Protein AF-A0A0F8YML9-F1 (afdb_monomer_lite)

InterPro domains:
  IPR040698 Hydrazine synthase alpha subunit, middle domain [PF18582] (238-328)

Foldseek 3Di:
DPDAAADWDADPVRPPTGGQDQFQHHWDQWDAAQQRKIKTWDDWQQVHDPFQQTDIWIDHPSNPDIDDLDRHAAPDSLQAASHWHLWYYAPPDPKIKTAGDGRPGDSAAFIWIAASVFHHPSHDRRIDTQAPVAGRQPSGDPPSLQGRAKHNWAHPHQFKIWIWGDNRSPATAIWIGTSVGDIDGPDGDPPHHDHHDDDDDDDDDHDHDDDPFPQPAQQKEKEKAQAQVQQLPPDDQPQFFKKWKKWFHHDPDDDWPVPPQDPDTRHTRIDTQDIFTQDSRRMAMAMDGASTWIWIFGAGPVRDGPDTQRGTDGDGPHYYHYDHHRPHNPPDDRDPPDDRPNVVDDHDYD

Secondary structure (DSSP, 8-state):
-------EE--TTS-S-EE----SS-EEEEEE-TTS-EEEEEE--TTS-SSS-EEEEEE-TTS-S-B--SSSS-SSTTSS-SEEEEEEEPTTSS-EEEEEE-TTS-S-S-EEEE-TTS---SSSTTEEES-TTSPPBTTTBSSGGGG--EEEEEESSSSEEEEEE-TTSSS-EEEEEETTS-EEEEE--SSS-----------PPPPPPPP---TTS-SEEEEEES-TTSS-TT--TT---EEEEEE-PPPSS--TTSS--SSSSSPPP-EEEEEEEPPTTS-EEEEEETT--EEEEEE-TTS-EEEE-SS-B---TTPEEEESSSS--TTPPP-TT---GGGGSPPBP-

pLDDT: mean 93.32, std 5.84, range [56.28, 98.69]

Sequence (350 aa):
VCPTYTLYDMEPDGSDIICVSFHETHEWQPSVNNEGMLAYTRWDYVDRDTNIAHHIWTSYPDGRDPRSFHGNYPSRRQSRPWMEMSIRAIPDSHKYVATTGAHHGNAFGSLVLIDSHVEDDGAMSQLTRLTPDVPFPEAEGKPERKYMCYATAWPLSEEDYLCVYDAAAGNRGIYWIDCYGNKELIYRDPAISSMYPLPIRSRPKPPTYPDTVTFSGPQTGRFLVQDVYQGLKGVPHGTVKRLRVIGAPPKVQPHMNSPVLGVSAEDLGKFVLGTVPVEEDGSAYFHVPSGISVFFQALDERGLALQTMRSLTYVQPNQTLTCIGCHEHRDLAPTAHQFPLAAAREPSKL

Organism: NCBI:txid412755

Radius of gyration: 21.63 Å; chains: 1; bounding box: 50×46×66 Å

Structure (mmCIF, N/CA/C/O backbone):
data_AF-A0A0F8YML9-F1
#
_entry.id   AF-A0A0F8YML9-F1
#
loop_
_atom_site.group_PDB
_atom_site.id
_atom_site.type_symbol
_atom_site.label_atom_id
_atom_site.label_alt_id
_atom_site.label_comp_id
_atom_site.label_asym_id
_atom_site.label_entity_id
_atom_site.label_seq_id
_atom_site.pdbx_PDB_ins_code
_atom_site.Cartn_x
_atom_site.Cartn_y
_atom_site.Cartn_z
_atom_site.occupancy
_atom_site.B_iso_or_equiv
_atom_site.auth_seq_id
_atom_site.auth_comp_id
_atom_site.auth_asym_id
_atom_site.auth_atom_id
_atom_site.pdbx_PDB_model_num
ATOM 1 N N . VAL A 1 1 ? -9.149 18.881 -10.881 1.00 56.28 1 VAL A N 1
ATOM 2 C CA . VAL A 1 1 ? -9.558 17.908 -9.841 1.00 56.28 1 VAL A CA 1
ATOM 3 C C . VAL A 1 1 ? -8.840 16.614 -10.165 1.00 56.28 1 VAL A C 1
ATOM 5 O O . VAL A 1 1 ? -8.896 16.236 -11.326 1.00 56.28 1 VAL A O 1
ATOM 8 N N . CYS A 1 2 ? -8.126 16.003 -9.219 1.00 66.62 2 CYS A N 1
ATOM 9 C CA . CYS A 1 2 ? -7.649 14.627 -9.372 1.00 66.62 2 CYS A CA 1
ATOM 10 C C . CYS A 1 2 ? -8.769 13.725 -8.831 1.00 66.62 2 CYS A C 1
ATOM 12 O O . CYS A 1 2 ? -9.032 13.808 -7.632 1.00 66.62 2 CYS A O 1
ATOM 14 N N . PRO A 1 3 ? -9.526 12.995 -9.673 1.00 81.25 3 PRO A N 1
ATOM 15 C CA . PRO A 1 3 ? -10.558 12.080 -9.186 1.00 81.25 3 PRO A CA 1
ATOM 16 C C . PRO A 1 3 ? -9.909 10.964 -8.374 1.00 81.25 3 PRO A C 1
ATOM 18 O O . PRO A 1 3 ? -8.882 10.459 -8.808 1.00 81.25 3 PRO A O 1
ATOM 21 N N . THR A 1 4 ? -10.490 10.550 -7.252 1.00 87.12 4 THR A N 1
ATOM 22 C CA . THR A 1 4 ? -10.012 9.364 -6.530 1.00 87.12 4 THR A CA 1
ATOM 23 C C . THR A 1 4 ? -10.313 8.109 -7.351 1.00 87.12 4 THR A C 1
ATOM 25 O O . THR A 1 4 ? -11.440 7.929 -7.810 1.00 87.12 4 THR A O 1
ATOM 28 N N . TYR A 1 5 ? -9.310 7.249 -7.532 1.00 91.56 5 TYR A N 1
ATOM 29 C CA . TYR A 1 5 ? -9.452 5.951 -8.196 1.00 91.56 5 TYR A CA 1
ATOM 30 C C . TYR A 1 5 ? -9.160 4.854 -7.179 1.00 91.56 5 TYR A C 1
ATOM 32 O O . TYR A 1 5 ? -8.076 4.845 -6.598 1.00 91.56 5 TYR A O 1
ATOM 40 N N . THR A 1 6 ? -10.119 3.958 -6.976 1.00 94.44 6 THR A N 1
ATOM 41 C CA . THR A 1 6 ? -10.005 2.787 -6.097 1.00 94.44 6 THR A CA 1
ATOM 42 C C . THR A 1 6 ? -10.226 1.504 -6.898 1.00 94.44 6 THR A C 1
ATOM 44 O O . THR A 1 6 ? -10.350 1.528 -8.126 1.00 94.44 6 THR A O 1
ATOM 47 N N . LEU A 1 7 ? -10.232 0.368 -6.206 1.00 96.44 7 LEU A N 1
ATOM 48 C CA . LEU A 1 7 ? -10.390 -0.951 -6.805 1.00 96.44 7 LEU A CA 1
ATOM 49 C C . LEU A 1 7 ? -11.862 -1.319 -7.018 1.00 96.44 7 LEU A C 1
ATOM 51 O O . LEU A 1 7 ? -12.704 -1.122 -6.138 1.00 96.44 7 LEU A O 1
ATOM 55 N N . TYR A 1 8 ? -12.129 -1.921 -8.174 1.00 95.81 8 TYR A N 1
ATOM 56 C CA . TYR A 1 8 ? -13.431 -2.439 -8.572 1.00 95.81 8 TYR A CA 1
ATOM 57 C C . TYR A 1 8 ? -13.279 -3.846 -9.145 1.00 95.81 8 TYR A C 1
ATOM 59 O O . TYR A 1 8 ? -12.268 -4.141 -9.787 1.00 95.81 8 TYR A O 1
ATOM 67 N N . ASP A 1 9 ? -14.300 -4.668 -8.935 1.00 93.75 9 ASP A N 1
ATOM 68 C CA . ASP A 1 9 ? -14.496 -5.946 -9.616 1.00 93.75 9 ASP A CA 1
ATOM 69 C C . ASP A 1 9 ? -15.649 -5.831 -10.624 1.00 93.75 9 ASP A C 1
ATOM 71 O O . ASP A 1 9 ? -16.454 -4.898 -10.537 1.00 93.75 9 ASP A O 1
ATOM 75 N N . MET A 1 10 ? -15.693 -6.729 -11.607 1.00 95.12 10 MET A N 1
ATOM 76 C CA . MET A 1 10 ? -16.758 -6.805 -12.609 1.00 95.12 10 MET A CA 1
ATOM 77 C C . MET A 1 10 ? -16.840 -8.199 -13.237 1.00 95.12 10 MET A C 1
ATOM 79 O O . MET A 1 10 ? -15.836 -8.904 -13.362 1.00 95.12 10 MET A O 1
ATOM 83 N N . GLU A 1 11 ? -18.019 -8.549 -13.746 1.00 94.81 11 GLU A N 1
ATOM 84 C CA . GLU A 1 11 ? -18.205 -9.755 -14.552 1.00 94.81 11 GLU A CA 1
ATOM 85 C C . GLU A 1 11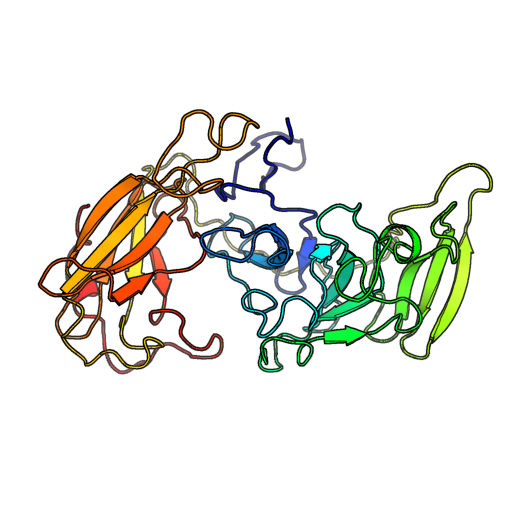 ? -17.440 -9.668 -15.891 1.00 94.81 11 GLU A C 1
ATOM 87 O O . GLU A 1 11 ? -17.159 -8.572 -16.392 1.00 94.81 11 GLU A O 1
ATOM 92 N N . PRO A 1 12 ? -17.116 -10.804 -16.543 1.00 95.12 12 PRO A N 1
ATOM 93 C CA . PRO A 1 12 ? -16.384 -10.811 -17.812 1.00 95.12 12 PRO A CA 1
ATOM 94 C C . PRO A 1 12 ? -17.045 -10.024 -18.954 1.00 95.12 12 PRO A C 1
ATOM 96 O O . PRO A 1 12 ? -16.362 -9.653 -19.909 1.00 95.12 12 PRO A O 1
ATOM 99 N N . ASP A 1 13 ? -18.358 -9.792 -18.886 1.00 96.88 13 ASP A N 1
ATOM 100 C CA . ASP A 1 13 ? -19.114 -8.989 -19.854 1.00 96.88 13 ASP A CA 1
ATOM 101 C C . ASP A 1 13 ? -19.148 -7.483 -19.518 1.00 96.88 13 ASP A C 1
ATOM 103 O O . ASP A 1 13 ? -19.713 -6.694 -20.278 1.00 96.88 13 ASP A O 1
ATOM 107 N N . GLY A 1 14 ? -18.511 -7.079 -18.414 1.00 95.44 14 GLY A N 1
ATOM 108 C CA . GLY A 1 14 ? -18.463 -5.706 -17.915 1.00 95.44 14 GLY A CA 1
ATOM 109 C C . GLY A 1 14 ? -19.686 -5.287 -17.097 1.00 95.44 14 GLY A C 1
ATOM 110 O O . GLY A 1 14 ? -19.817 -4.104 -16.776 1.00 95.44 14 GLY A O 1
ATOM 111 N N . SER A 1 15 ? -20.594 -6.215 -16.784 1.00 96.31 15 SER A N 1
ATOM 112 C CA . SER A 1 15 ? -21.685 -5.987 -15.837 1.00 96.31 15 SER A CA 1
ATOM 113 C C . SER A 1 15 ? -21.225 -6.162 -14.381 1.00 96.31 15 SER A C 1
ATOM 115 O O . SER A 1 15 ? -20.061 -6.452 -14.115 1.00 96.31 15 SER A O 1
ATOM 117 N N . ASP A 1 16 ? -22.140 -5.912 -13.440 1.00 93.25 16 ASP A N 1
ATOM 118 C CA . ASP A 1 16 ? -21.926 -6.066 -11.992 1.00 93.25 16 ASP A CA 1
ATOM 119 C C . ASP A 1 16 ? -20.648 -5.393 -11.458 1.00 93.25 16 ASP A C 1
ATOM 121 O O . ASP A 1 16 ? -19.839 -5.982 -10.749 1.00 93.25 16 ASP A O 1
ATOM 125 N N . ILE A 1 17 ? -20.444 -4.127 -11.839 1.00 95.31 17 ILE A N 1
ATOM 126 C CA . ILE A 1 17 ? -19.299 -3.351 -11.360 1.00 95.31 17 ILE A CA 1
ATOM 127 C C . ILE A 1 17 ? -19.487 -3.047 -9.871 1.00 95.31 17 ILE A C 1
ATOM 129 O O . ILE A 1 17 ? -20.360 -2.258 -9.494 1.00 95.31 17 ILE A O 1
ATOM 133 N N . ILE A 1 18 ? -18.624 -3.617 -9.034 1.00 93.75 18 ILE A N 1
ATOM 134 C CA . ILE A 1 18 ? -18.678 -3.492 -7.577 1.00 93.75 18 ILE A CA 1
ATOM 135 C C . ILE A 1 18 ? -17.413 -2.802 -7.077 1.00 93.75 18 ILE A C 1
ATOM 137 O O . ILE A 1 18 ? -16.297 -3.175 -7.426 1.00 93.75 18 ILE A O 1
ATOM 141 N N . CYS A 1 19 ? -17.581 -1.783 -6.231 1.00 93.75 19 CYS A N 1
ATOM 142 C CA . CYS A 1 19 ? -16.461 -1.166 -5.526 1.00 93.75 19 CYS A CA 1
ATOM 143 C C . CYS A 1 19 ? -15.987 -2.104 -4.414 1.00 93.75 19 CYS A C 1
ATOM 145 O O . CYS A 1 19 ? -16.745 -2.377 -3.482 1.00 93.75 19 CYS A O 1
ATOM 147 N N . VAL A 1 20 ? -14.739 -2.565 -4.493 1.00 95.19 20 VAL A N 1
ATOM 148 C CA . VAL A 1 20 ? -14.161 -3.484 -3.500 1.00 95.19 20 VAL A CA 1
ATOM 149 C C . VAL A 1 20 ? -13.212 -2.777 -2.533 1.00 95.19 20 VAL A C 1
ATOM 151 O O . VAL A 1 20 ? -12.846 -3.350 -1.512 1.00 95.19 20 VAL A O 1
ATOM 154 N N . SER A 1 21 ? -12.850 -1.517 -2.786 1.00 95.31 21 SER A N 1
ATOM 155 C CA . SER A 1 21 ? -12.015 -0.733 -1.874 1.00 95.31 21 SER A CA 1
ATOM 156 C C . SER A 1 21 ? -12.576 0.651 -1.578 1.00 95.31 21 SER A C 1
ATOM 158 O O . SER A 1 21 ? -12.980 1.392 -2.472 1.00 95.31 21 SER A O 1
ATOM 160 N N . PHE A 1 22 ? -12.526 1.019 -0.298 1.00 93.38 22 PHE A N 1
ATOM 161 C CA . PHE A 1 22 ? -13.087 2.261 0.233 1.00 93.38 22 PHE A CA 1
ATOM 162 C C . PHE A 1 22 ? -12.016 3.223 0.748 1.00 93.38 22 PHE A C 1
ATOM 164 O O . PHE A 1 22 ? -12.314 4.082 1.583 1.00 93.38 22 PHE A O 1
ATOM 171 N N . HIS A 1 23 ? -10.766 3.057 0.300 1.00 93.94 23 HIS A N 1
ATOM 172 C CA . HIS A 1 23 ? -9.671 3.960 0.652 1.00 93.94 23 HIS A CA 1
ATOM 173 C C . HIS A 1 23 ? -9.977 5.393 0.188 1.00 93.94 23 HIS A C 1
ATOM 175 O O . HIS A 1 23 ? -10.647 5.606 -0.820 1.00 93.94 23 HIS A O 1
ATOM 181 N N . GLU A 1 24 ? -9.532 6.392 0.950 1.00 91.25 24 GLU A N 1
ATOM 182 C CA . GLU A 1 24 ? -9.931 7.790 0.710 1.00 91.25 24 GLU A CA 1
ATOM 183 C C . GLU A 1 24 ? -9.196 8.448 -0.475 1.00 91.25 24 GLU A C 1
ATOM 185 O O . GLU A 1 24 ? -9.721 9.370 -1.109 1.00 91.25 24 GLU A O 1
ATOM 190 N N . THR A 1 25 ? -8.019 7.916 -0.813 1.00 89.75 25 THR A N 1
ATOM 191 C CA . THR A 1 25 ? -7.159 8.338 -1.926 1.00 89.75 25 THR A CA 1
ATOM 192 C C . THR A 1 25 ? -6.922 7.183 -2.902 1.00 89.75 25 THR A C 1
ATOM 194 O O . THR A 1 25 ? -7.746 6.281 -3.035 1.00 89.75 25 THR A O 1
ATOM 197 N N . HIS A 1 26 ? -5.844 7.245 -3.678 1.00 92.12 26 HIS A N 1
ATOM 198 C CA . HIS A 1 26 ? -5.679 6.426 -4.860 1.00 92.12 26 HIS A CA 1
ATOM 199 C C . HIS A 1 26 ? -5.107 5.041 -4.584 1.00 92.12 26 HIS A C 1
ATOM 201 O O . HIS A 1 26 ? -4.136 4.883 -3.839 1.00 92.12 26 HIS A O 1
ATOM 207 N N . GLU A 1 27 ? -5.643 4.068 -5.312 1.00 95.38 27 GLU A N 1
ATOM 208 C CA . GLU A 1 27 ? -5.096 2.728 -5.457 1.00 95.38 27 GLU A CA 1
ATOM 209 C C . GLU A 1 27 ? -4.902 2.420 -6.939 1.00 95.38 27 GLU A C 1
ATOM 211 O O . GLU A 1 27 ? -5.839 2.445 -7.737 1.00 95.38 27 GLU A O 1
ATOM 216 N N . TRP A 1 28 ? -3.656 2.179 -7.331 1.00 93.88 28 TRP A N 1
ATOM 217 C CA . TRP A 1 28 ? -3.241 2.174 -8.723 1.00 93.88 28 TRP A CA 1
ATOM 218 C C . TRP A 1 28 ? -2.775 0.805 -9.192 1.00 93.88 28 TRP A C 1
ATOM 220 O O . TRP A 1 28 ? -2.109 0.067 -8.468 1.00 93.88 28 TRP A O 1
ATOM 230 N N . GLN A 1 29 ? -3.037 0.555 -10.479 1.00 94.69 29 GLN A N 1
ATOM 231 C CA . GLN A 1 29 ? -2.426 -0.512 -11.276 1.00 94.69 29 GLN A CA 1
ATOM 232 C C . GLN A 1 29 ? -2.492 -1.894 -10.601 1.00 94.69 29 GLN A C 1
ATOM 234 O O . GLN A 1 29 ? -1.449 -2.538 -10.457 1.00 94.69 29 GLN A O 1
ATOM 239 N N . PRO A 1 30 ? -3.690 -2.361 -10.196 1.00 96.75 30 PRO A N 1
ATOM 240 C CA . PRO A 1 30 ? -3.818 -3.673 -9.586 1.00 96.75 30 PRO A CA 1
ATOM 241 C C . PRO A 1 30 ? -3.337 -4.776 -10.534 1.00 96.75 30 PRO A C 1
ATOM 243 O O . PRO A 1 30 ? -3.558 -4.741 -11.748 1.00 96.75 30 PRO A O 1
ATOM 246 N N . SER A 1 31 ? -2.688 -5.779 -9.961 1.00 96.38 31 SER A N 1
ATOM 247 C CA . SER A 1 31 ? -2.342 -7.039 -10.604 1.00 96.38 31 SER A CA 1
ATOM 248 C C . SER A 1 31 ? -2.706 -8.208 -9.687 1.00 96.38 31 SER A C 1
ATOM 250 O O . SER A 1 31 ? -2.967 -8.016 -8.503 1.00 96.38 31 SER A O 1
ATOM 252 N N . VAL A 1 32 ? -2.766 -9.420 -10.238 1.00 95.75 32 VAL A N 1
ATOM 253 C CA . VAL A 1 32 ? -2.998 -10.642 -9.456 1.00 95.75 32 VAL A CA 1
ATOM 254 C C . VAL A 1 32 ? -1.646 -11.291 -9.177 1.00 95.75 32 VAL A C 1
ATOM 256 O O . VAL A 1 32 ? -0.870 -11.488 -10.118 1.00 95.75 32 VAL A O 1
ATOM 259 N N . ASN A 1 33 ? -1.361 -11.596 -7.912 1.00 96.19 33 ASN A N 1
ATOM 260 C CA . ASN A 1 33 ? -0.128 -12.266 -7.502 1.00 96.19 33 ASN A CA 1
ATOM 261 C C . ASN A 1 33 ? -0.214 -13.798 -7.665 1.00 96.19 33 ASN A C 1
ATOM 263 O O . ASN A 1 33 ? -1.219 -14.336 -8.138 1.00 96.19 33 ASN A O 1
ATOM 267 N N . ASN A 1 34 ? 0.858 -14.508 -7.305 1.00 95.56 34 ASN A N 1
ATOM 268 C CA . ASN A 1 34 ? 0.953 -15.959 -7.493 1.00 95.56 34 ASN A CA 1
ATOM 269 C C . ASN A 1 34 ? -0.030 -16.737 -6.600 1.00 95.56 34 ASN A C 1
ATOM 271 O O . ASN A 1 34 ? -0.438 -17.845 -6.947 1.00 95.56 34 ASN A O 1
ATOM 275 N N . GLU A 1 35 ? -0.470 -16.130 -5.499 1.00 95.19 35 GLU A N 1
ATOM 276 C CA . GLU A 1 35 ? -1.429 -16.681 -4.543 1.00 95.19 35 GLU A CA 1
ATOM 277 C C . GLU A 1 35 ? -2.887 -16.386 -4.928 1.00 95.19 35 GLU A C 1
ATOM 279 O O . GLU A 1 35 ? -3.801 -16.922 -4.310 1.00 95.19 35 GLU A O 1
ATOM 284 N N . GLY A 1 36 ? -3.127 -15.581 -5.968 1.00 95.75 36 GLY A N 1
ATOM 285 C CA . GLY A 1 36 ? -4.473 -15.198 -6.405 1.00 95.75 36 GLY A CA 1
ATOM 286 C C . GLY A 1 36 ? -5.064 -13.999 -5.661 1.00 95.75 36 GLY A C 1
ATOM 287 O O . GLY A 1 36 ? -6.248 -13.709 -5.814 1.00 95.75 36 GLY A O 1
ATOM 288 N N . MET A 1 37 ? -4.257 -13.298 -4.867 1.00 96.56 37 MET A N 1
ATOM 289 C CA . MET A 1 37 ? -4.600 -12.020 -4.245 1.00 96.56 37 MET A CA 1
ATOM 290 C C . MET A 1 37 ? -4.329 -10.850 -5.198 1.00 96.56 37 MET A C 1
ATOM 292 O O . MET A 1 37 ? -3.558 -10.960 -6.155 1.00 96.56 37 MET A O 1
ATOM 296 N N . LEU A 1 38 ? -4.941 -9.701 -4.914 1.00 97.19 38 LEU A N 1
ATOM 297 C CA . LEU A 1 38 ? -4.609 -8.444 -5.576 1.00 97.19 38 LEU A CA 1
ATOM 298 C C . LEU A 1 38 ? -3.317 -7.876 -4.986 1.00 97.19 38 LEU A C 1
ATOM 300 O O . LEU A 1 38 ? -3.135 -7.906 -3.772 1.00 97.19 38 LEU A O 1
ATOM 304 N N . ALA A 1 39 ? -2.464 -7.310 -5.835 1.00 97.44 39 ALA A N 1
ATOM 305 C CA . ALA A 1 39 ? -1.321 -6.478 -5.478 1.00 97.44 39 ALA A CA 1
ATOM 306 C C . ALA A 1 39 ? -1.428 -5.140 -6.219 1.00 97.44 39 ALA A C 1
ATOM 308 O O . ALA A 1 39 ? -1.647 -5.115 -7.430 1.00 97.44 39 ALA A O 1
ATOM 309 N N . TYR A 1 40 ? -1.304 -4.026 -5.508 1.00 97.50 40 TYR A N 1
ATOM 310 C CA . TYR A 1 40 ? -1.528 -2.685 -6.050 1.00 97.50 40 TYR A CA 1
ATOM 311 C C . TYR A 1 40 ? -0.706 -1.645 -5.293 1.00 97.50 40 TYR A C 1
ATOM 313 O O . TYR A 1 40 ? -0.236 -1.892 -4.184 1.00 97.50 40 TYR A O 1
ATOM 321 N N . THR A 1 41 ? -0.547 -0.462 -5.879 1.00 96.25 41 THR A N 1
ATOM 322 C CA . THR A 1 41 ? 0.038 0.683 -5.173 1.00 96.25 41 THR A CA 1
ATOM 323 C C . THR A 1 41 ? -1.063 1.433 -4.447 1.00 96.25 41 THR A C 1
ATOM 325 O O . THR A 1 41 ? -2.024 1.830 -5.096 1.00 96.25 41 THR A O 1
ATOM 328 N N . ARG A 1 42 ? -0.920 1.716 -3.152 1.00 94.94 42 ARG A N 1
ATOM 329 C CA . ARG A 1 42 ? -1.822 2.638 -2.438 1.00 94.94 42 ARG A CA 1
ATOM 330 C C . ARG A 1 42 ? -1.072 3.894 -2.041 1.00 94.94 42 ARG A C 1
ATOM 332 O O . ARG A 1 42 ? 0.028 3.801 -1.506 1.00 94.94 42 ARG A O 1
ATOM 339 N N . TRP A 1 43 ? -1.697 5.045 -2.253 1.00 92.75 43 TRP A N 1
ATOM 340 C CA . TRP A 1 43 ? -1.265 6.303 -1.656 1.00 92.75 43 TRP A CA 1
ATOM 341 C C . TRP A 1 43 ? -1.858 6.412 -0.258 1.00 92.75 43 TRP A C 1
ATOM 343 O O . TRP A 1 43 ? -3.071 6.497 -0.121 1.00 92.75 43 TRP A O 1
ATOM 353 N N . ASP A 1 44 ? -1.038 6.376 0.787 1.00 91.19 44 ASP A N 1
ATOM 354 C CA . ASP A 1 44 ? -1.528 6.381 2.168 1.00 91.19 44 ASP A CA 1
ATOM 355 C C . ASP A 1 44 ? -0.976 7.574 2.950 1.00 91.19 44 ASP A C 1
ATOM 357 O O . ASP A 1 44 ? 0.065 7.494 3.599 1.00 91.19 44 ASP A O 1
ATOM 361 N N . TYR A 1 45 ? -1.677 8.704 2.891 1.00 88.50 45 TYR A N 1
ATOM 362 C CA . TYR A 1 45 ? -1.271 9.937 3.575 1.00 88.50 45 TYR A CA 1
ATOM 363 C C . TYR A 1 45 ? -1.728 10.031 5.025 1.00 88.50 45 TYR A C 1
ATOM 365 O O . TYR A 1 45 ? -1.421 11.011 5.704 1.00 88.50 45 TYR A O 1
ATOM 373 N N . VAL A 1 46 ? -2.484 9.050 5.515 1.00 90.19 46 VAL A N 1
ATOM 374 C CA . VAL A 1 46 ? -3.292 9.223 6.722 1.00 90.19 46 VAL A CA 1
ATOM 375 C C . VAL A 1 46 ? -2.394 9.296 7.948 1.00 90.19 46 VAL A C 1
ATOM 377 O O . VAL A 1 46 ? -1.844 8.300 8.423 1.00 90.19 46 VAL A O 1
ATOM 380 N N . ASP A 1 47 ? -2.237 10.525 8.438 1.00 87.19 47 ASP A N 1
ATOM 381 C CA . ASP A 1 47 ? -1.288 10.909 9.478 1.00 87.19 47 ASP A CA 1
ATOM 382 C C . ASP A 1 47 ? 0.154 10.487 9.150 1.00 87.19 47 ASP A C 1
ATOM 384 O O . ASP A 1 47 ? 0.952 10.219 10.047 1.00 87.19 47 ASP A O 1
ATOM 388 N N . ARG A 1 48 ? 0.519 10.425 7.863 1.00 86.31 48 ARG A N 1
ATOM 389 C CA . ARG A 1 48 ? 1.858 10.084 7.350 1.00 86.31 48 ARG A CA 1
ATOM 390 C C . ARG A 1 48 ? 2.514 11.274 6.647 1.00 86.31 48 ARG A C 1
ATOM 392 O O . ARG A 1 48 ? 1.970 12.371 6.614 1.00 86.31 48 ARG A O 1
ATOM 399 N N . ASP A 1 49 ? 3.735 11.074 6.149 1.00 87.06 49 ASP A N 1
ATOM 400 C CA . ASP A 1 49 ? 4.376 12.067 5.281 1.00 87.06 49 ASP A CA 1
ATOM 401 C C . ASP A 1 49 ? 3.557 12.243 3.996 1.00 87.06 49 ASP A C 1
ATOM 403 O O . ASP A 1 49 ? 3.044 11.278 3.429 1.00 87.06 49 ASP A O 1
ATOM 407 N N . THR A 1 50 ? 3.466 13.484 3.528 1.00 83.94 50 THR A N 1
ATOM 408 C CA . THR A 1 50 ? 2.603 13.897 2.420 1.00 83.94 50 THR A CA 1
ATOM 409 C C . THR A 1 50 ? 3.066 13.435 1.037 1.00 83.94 50 THR A C 1
ATOM 411 O O . THR A 1 50 ? 2.444 13.806 0.050 1.00 83.94 50 THR A O 1
ATOM 414 N N . ASN A 1 51 ? 4.150 12.655 0.907 1.00 88.06 51 ASN A N 1
ATOM 415 C CA . ASN A 1 51 ? 4.728 12.355 -0.411 1.00 88.06 51 ASN A CA 1
ATOM 416 C C . ASN A 1 51 ? 5.300 10.944 -0.592 1.00 88.06 51 ASN A C 1
ATOM 418 O O . ASN A 1 51 ? 5.588 10.586 -1.728 1.00 88.06 51 ASN A O 1
ATOM 422 N N . ILE A 1 52 ? 5.538 10.179 0.475 1.00 87.81 52 ILE A N 1
ATOM 423 C CA . ILE A 1 52 ? 6.434 8.998 0.419 1.00 87.81 52 ILE A CA 1
ATOM 424 C C . ILE A 1 52 ? 5.808 7.700 0.916 1.00 87.81 52 ILE A C 1
ATOM 426 O O . ILE A 1 52 ? 6.513 6.799 1.351 1.00 87.81 52 ILE A O 1
ATOM 430 N N . ALA A 1 53 ? 4.483 7.631 0.925 1.00 84.81 53 ALA A N 1
ATOM 431 C CA . ALA A 1 53 ? 3.740 6.471 1.395 1.00 84.81 53 ALA A CA 1
ATOM 432 C C . ALA A 1 53 ? 2.958 5.834 0.236 1.00 84.81 53 ALA A C 1
ATOM 434 O O . ALA A 1 53 ? 1.757 5.600 0.354 1.00 84.81 53 ALA A O 1
ATOM 435 N N . HIS A 1 54 ? 3.649 5.588 -0.886 1.00 93.62 54 HIS A N 1
ATOM 436 C CA . HIS A 1 54 ? 3.063 5.104 -2.144 1.00 93.62 54 HIS A CA 1
ATOM 437 C C . HIS A 1 54 ? 3.613 3.731 -2.528 1.00 93.62 54 HIS A C 1
ATOM 439 O O . HIS A 1 54 ? 4.348 3.597 -3.505 1.00 93.62 54 HIS A O 1
ATOM 445 N N . HIS A 1 55 ? 3.290 2.715 -1.735 1.00 94.50 55 HIS A N 1
ATOM 446 C CA . HIS A 1 55 ? 3.942 1.402 -1.799 1.00 94.50 55 HIS A CA 1
ATOM 447 C C . HIS A 1 55 ? 2.956 0.269 -2.080 1.00 94.50 55 HIS A C 1
ATOM 449 O O . HIS A 1 55 ? 1.749 0.494 -2.207 1.00 94.50 55 HIS A O 1
ATOM 455 N N . ILE A 1 56 ? 3.485 -0.953 -2.174 1.00 95.88 56 ILE A N 1
ATOM 456 C CA . ILE A 1 56 ? 2.696 -2.173 -2.349 1.00 95.88 56 ILE A CA 1
ATOM 457 C C . ILE A 1 56 ? 1.717 -2.418 -1.192 1.00 95.88 56 ILE A C 1
ATOM 459 O O . ILE A 1 56 ? 2.065 -2.413 -0.005 1.00 95.88 56 ILE A O 1
ATOM 463 N N . TRP A 1 57 ? 0.480 -2.698 -1.582 1.00 96.62 57 TRP A N 1
ATOM 464 C CA . TRP A 1 57 ? -0.582 -3.262 -0.767 1.00 96.62 57 TRP A CA 1
ATOM 465 C C . TRP A 1 57 ? -1.141 -4.499 -1.452 1.00 96.62 57 TRP A C 1
ATOM 467 O O . TRP A 1 57 ? -1.046 -4.662 -2.668 1.00 96.62 57 TRP A O 1
ATOM 477 N N . THR A 1 58 ? -1.723 -5.372 -0.643 1.00 96.31 58 T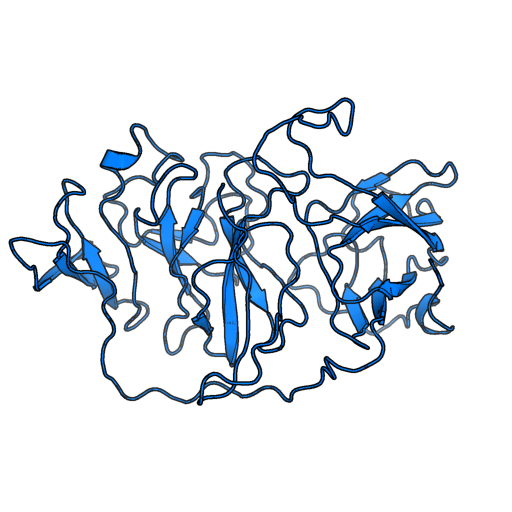HR A N 1
ATOM 478 C CA . THR A 1 58 ? -2.362 -6.602 -1.086 1.00 96.31 58 THR A CA 1
ATOM 479 C C . THR A 1 58 ? -3.716 -6.767 -0.418 1.00 96.31 58 THR A C 1
ATOM 481 O O . THR A 1 58 ? -3.916 -6.274 0.690 1.00 96.31 58 THR A O 1
ATOM 484 N N . SER A 1 59 ? -4.649 -7.438 -1.083 1.00 96.69 59 SER A N 1
ATOM 485 C CA . SER A 1 59 ? -5.963 -7.783 -0.530 1.00 96.69 59 SER A CA 1
ATOM 486 C C . SER A 1 59 ? -6.512 -9.030 -1.212 1.00 96.69 59 SER A C 1
ATOM 488 O O . SER A 1 59 ? -6.031 -9.432 -2.275 1.00 96.69 59 SER A O 1
ATOM 490 N N . TYR A 1 60 ? -7.565 -9.619 -0.649 1.00 96.50 60 TYR A N 1
ATOM 491 C CA . TYR A 1 60 ? -8.351 -10.608 -1.385 1.00 96.50 60 TYR A CA 1
ATOM 492 C C . TYR A 1 60 ? -9.001 -9.968 -2.632 1.00 96.50 60 TYR A C 1
ATOM 494 O O . TYR A 1 60 ? -9.180 -8.743 -2.661 1.00 96.50 60 TYR A O 1
ATOM 502 N N . PRO A 1 61 ? -9.362 -10.767 -3.658 1.00 94.50 61 PRO A N 1
ATOM 503 C CA . PRO A 1 61 ? -10.053 -10.273 -4.856 1.00 94.50 61 PRO A CA 1
ATOM 504 C C . PRO A 1 61 ? -11.350 -9.509 -4.568 1.00 94.50 61 PRO A C 1
ATOM 506 O O . PRO A 1 61 ? -11.627 -8.514 -5.223 1.00 94.50 61 PRO A O 1
ATOM 509 N N . ASP A 1 62 ? -12.082 -9.908 -3.526 1.00 93.88 62 ASP A N 1
ATOM 510 C CA . ASP A 1 62 ? -13.307 -9.245 -3.052 1.00 93.88 62 ASP A CA 1
ATOM 511 C C . ASP A 1 62 ? -13.037 -8.036 -2.127 1.00 93.88 62 ASP A C 1
ATOM 513 O O . ASP A 1 62 ? -13.926 -7.548 -1.426 1.00 93.88 62 ASP A O 1
ATOM 517 N N . GLY A 1 63 ? -11.789 -7.559 -2.082 1.00 94.69 63 GLY A N 1
ATOM 518 C CA . GLY A 1 63 ? -11.376 -6.376 -1.330 1.00 94.69 63 GLY A CA 1
ATOM 519 C C . GLY A 1 63 ? -11.299 -6.565 0.182 1.00 94.69 63 GLY A C 1
ATOM 520 O O . GLY A 1 63 ? -11.123 -5.592 0.915 1.00 94.69 63 GLY A O 1
ATOM 521 N N . ARG A 1 64 ? -11.439 -7.788 0.701 1.00 95.31 64 ARG A N 1
ATOM 522 C CA . ARG A 1 64 ? -11.213 -8.040 2.129 1.00 95.31 64 ARG A CA 1
ATOM 523 C C . ARG A 1 64 ? -9.736 -7.895 2.491 1.00 95.31 64 ARG A C 1
ATOM 525 O O . ARG A 1 64 ? -8.846 -8.195 1.698 1.00 95.31 64 ARG A O 1
ATOM 532 N N . ASP A 1 65 ? -9.512 -7.524 3.749 1.00 94.31 65 ASP A N 1
ATOM 533 C CA . ASP A 1 65 ? -8.223 -7.618 4.446 1.00 94.31 65 ASP A CA 1
ATOM 534 C C . ASP A 1 65 ? -7.056 -6.932 3.706 1.00 94.31 65 ASP A C 1
ATOM 536 O O . ASP A 1 65 ? -6.050 -7.574 3.401 1.00 94.31 65 ASP A O 1
ATOM 540 N N . PRO A 1 66 ? -7.170 -5.628 3.381 1.00 94.88 66 PRO A N 1
ATOM 541 C CA . PRO A 1 66 ? -6.061 -4.903 2.786 1.00 94.88 66 PRO A CA 1
ATOM 542 C C . PRO A 1 66 ? -4.881 -4.819 3.764 1.00 94.88 66 PRO A C 1
ATOM 544 O O . PRO A 1 66 ? -4.996 -4.269 4.863 1.00 94.88 66 PRO A O 1
ATOM 547 N N . ARG A 1 67 ? -3.723 -5.326 3.342 1.00 92.62 67 ARG A N 1
ATOM 548 C CA . ARG A 1 67 ? -2.471 -5.356 4.108 1.00 92.62 67 ARG A CA 1
ATOM 549 C C . ARG A 1 67 ? -1.320 -4.832 3.270 1.00 92.62 67 ARG A C 1
ATOM 551 O O . ARG A 1 67 ? -1.323 -4.916 2.048 1.00 92.62 67 ARG A O 1
ATOM 558 N N . SER A 1 68 ? -0.288 -4.352 3.938 1.00 91.75 68 SER A N 1
ATOM 559 C CA . SER A 1 68 ? 0.997 -4.052 3.316 1.00 91.75 68 SER A CA 1
ATOM 560 C C . SER A 1 68 ? 2.087 -4.632 4.199 1.00 91.75 68 SER A C 1
ATOM 562 O O . SER A 1 68 ? 1.922 -4.627 5.416 1.00 91.75 68 SER A O 1
ATOM 564 N N . PHE A 1 69 ? 3.168 -5.125 3.592 1.00 88.06 69 PHE A N 1
ATOM 565 C CA . PHE A 1 69 ? 4.341 -5.694 4.269 1.00 88.06 69 PHE A CA 1
ATOM 566 C C . PHE A 1 69 ? 5.619 -4.875 4.027 1.00 88.06 69 PHE A C 1
ATOM 568 O O . PHE A 1 69 ? 6.663 -5.199 4.582 1.00 88.06 69 PHE A O 1
ATOM 575 N N . HIS A 1 70 ? 5.504 -3.752 3.310 1.00 91.69 70 HIS A N 1
ATOM 576 C CA . HIS A 1 70 ? 6.633 -2.976 2.807 1.00 91.69 70 HIS A CA 1
ATOM 577 C C . HIS A 1 70 ? 6.359 -1.462 2.823 1.00 91.69 70 HIS A C 1
ATOM 579 O O . HIS A 1 70 ? 5.217 -1.029 2.669 1.00 91.69 70 HIS A O 1
ATOM 585 N N . GLY A 1 71 ? 7.395 -0.638 2.989 1.00 82.88 71 GLY A N 1
ATOM 586 C CA . GLY A 1 71 ? 7.405 0.740 2.474 1.00 82.88 71 GLY A CA 1
ATOM 587 C C . GLY A 1 71 ? 6.786 1.812 3.376 1.00 82.88 71 GLY A C 1
ATOM 588 O O . GLY A 1 71 ? 7.129 2.984 3.288 1.00 82.88 71 GLY A O 1
ATOM 589 N N . ASN A 1 72 ? 5.892 1.435 4.290 1.00 78.69 72 ASN A N 1
ATOM 590 C CA . ASN A 1 72 ? 4.966 2.386 4.919 1.00 78.69 72 ASN A CA 1
ATOM 591 C C . ASN A 1 72 ? 5.562 3.351 5.969 1.00 78.69 72 ASN A C 1
ATOM 593 O O . ASN A 1 72 ? 4.947 4.385 6.236 1.00 78.69 72 ASN A O 1
ATOM 597 N N . TYR A 1 73 ? 6.713 3.042 6.583 1.00 85.31 73 TYR A N 1
ATOM 598 C CA . TYR A 1 73 ? 7.310 3.862 7.656 1.00 85.31 73 TYR A CA 1
ATOM 599 C C . TYR A 1 73 ? 8.814 4.108 7.446 1.00 85.31 73 TYR A C 1
ATOM 601 O O . TYR A 1 73 ? 9.650 3.494 8.111 1.00 85.31 73 TYR A O 1
ATOM 609 N N . PRO A 1 74 ? 9.207 4.986 6.504 1.00 89.12 74 PRO A N 1
ATOM 610 C CA . PRO A 1 74 ? 10.605 5.356 6.292 1.00 89.12 74 PRO A CA 1
ATOM 611 C C . PRO A 1 74 ? 11.242 6.000 7.522 1.00 89.12 74 PRO A C 1
ATOM 613 O O . PRO A 1 74 ? 10.675 6.908 8.127 1.00 89.12 74 PRO A O 1
ATOM 616 N N . SER A 1 75 ? 12.468 5.580 7.841 1.00 88.44 75 SER A N 1
ATOM 617 C CA . SER A 1 75 ? 13.309 6.242 8.844 1.00 88.44 75 SER A CA 1
ATOM 618 C C . SER A 1 75 ? 13.771 7.620 8.360 1.00 88.44 75 SER A C 1
ATOM 620 O O . SER A 1 75 ? 13.892 8.560 9.148 1.00 88.44 75 SER A O 1
ATOM 622 N N . ARG A 1 76 ? 14.000 7.763 7.048 1.00 91.56 76 ARG A N 1
ATOM 623 C CA . ARG A 1 76 ? 14.269 9.031 6.366 1.00 91.56 76 ARG A CA 1
ATOM 624 C C . ARG A 1 76 ? 13.550 9.063 5.032 1.00 91.56 76 ARG A C 1
ATOM 626 O O . ARG A 1 76 ? 13.502 8.073 4.318 1.00 91.56 76 ARG A O 1
ATOM 633 N N . ARG A 1 77 ? 13.073 10.239 4.638 1.00 89.88 77 ARG A N 1
ATOM 634 C CA . ARG A 1 77 ? 12.343 10.411 3.379 1.00 89.88 77 ARG A CA 1
ATOM 635 C C . ARG A 1 77 ? 13.120 9.938 2.145 1.00 89.88 77 ARG A C 1
ATOM 637 O O . ARG A 1 77 ? 12.528 9.427 1.210 1.00 89.88 77 ARG A O 1
ATOM 644 N N . GLN A 1 78 ? 14.436 10.113 2.135 1.00 92.44 78 GLN A N 1
ATOM 645 C CA . GLN A 1 78 ? 15.304 9.787 1.000 1.00 92.44 78 GLN A CA 1
ATOM 646 C C . GLN A 1 78 ? 15.924 8.386 1.088 1.00 92.44 78 GLN A C 1
ATOM 648 O O . GLN A 1 78 ? 16.735 8.036 0.239 1.00 92.44 78 GLN A O 1
ATOM 653 N N . SER A 1 79 ? 15.612 7.592 2.121 1.00 92.38 79 SER A N 1
ATOM 654 C CA . SER A 1 79 ? 16.255 6.284 2.301 1.00 92.38 79 SER A CA 1
ATOM 655 C C . SER A 1 79 ? 15.699 5.198 1.386 1.00 92.38 79 SER A C 1
ATOM 657 O O . SER A 1 79 ? 16.288 4.130 1.339 1.00 92.38 79 SER A O 1
ATOM 659 N N . ARG A 1 80 ? 14.591 5.449 0.683 1.00 93.88 80 ARG A N 1
ATOM 660 C CA . ARG A 1 80 ? 13.909 4.501 -0.205 1.00 93.88 80 ARG A CA 1
ATOM 661 C C . ARG A 1 80 ? 13.162 5.258 -1.320 1.00 93.88 80 ARG A C 1
ATOM 663 O O . ARG A 1 80 ? 13.059 6.488 -1.228 1.00 93.88 80 ARG A O 1
ATOM 670 N N . PRO A 1 81 ? 12.649 4.582 -2.364 1.00 94.81 81 PRO A N 1
ATOM 671 C CA . PRO A 1 81 ? 11.773 5.213 -3.349 1.00 94.81 81 PRO A CA 1
ATOM 672 C C . PRO A 1 81 ? 10.569 5.873 -2.676 1.00 94.81 81 PRO A C 1
ATOM 674 O O . PRO A 1 81 ? 10.058 5.363 -1.686 1.00 94.81 81 PRO A O 1
ATOM 677 N N . TRP A 1 82 ? 10.092 6.995 -3.212 1.00 93.88 82 TRP A N 1
ATOM 678 C CA . TRP A 1 82 ? 8.872 7.633 -2.692 1.00 93.88 82 TRP A CA 1
ATOM 679 C C . TRP A 1 82 ? 7.603 6.954 -3.190 1.00 93.88 82 TRP A C 1
ATOM 681 O O . TRP A 1 82 ? 6.537 7.131 -2.604 1.00 93.88 82 TRP A O 1
ATOM 691 N N . MET A 1 83 ? 7.723 6.222 -4.295 1.00 94.38 83 MET A N 1
ATOM 692 C CA . MET A 1 83 ? 6.630 5.522 -4.931 1.00 94.38 83 MET A CA 1
ATOM 693 C C . MET A 1 83 ? 7.118 4.269 -5.640 1.00 94.38 83 MET A C 1
ATOM 695 O O . MET A 1 83 ? 8.165 4.292 -6.285 1.00 94.38 83 MET A O 1
ATOM 699 N N . GLU A 1 84 ? 6.316 3.216 -5.560 1.00 96.25 84 GLU A N 1
ATOM 700 C CA . GLU A 1 84 ? 6.412 1.977 -6.327 1.00 96.25 84 GLU A CA 1
ATOM 701 C C . GLU A 1 84 ? 5.139 1.801 -7.140 1.00 96.25 84 GLU A C 1
ATOM 703 O O . GLU A 1 84 ? 4.041 1.835 -6.599 1.00 96.25 84 GLU A O 1
ATOM 708 N N . MET A 1 85 ? 5.279 1.599 -8.441 1.00 96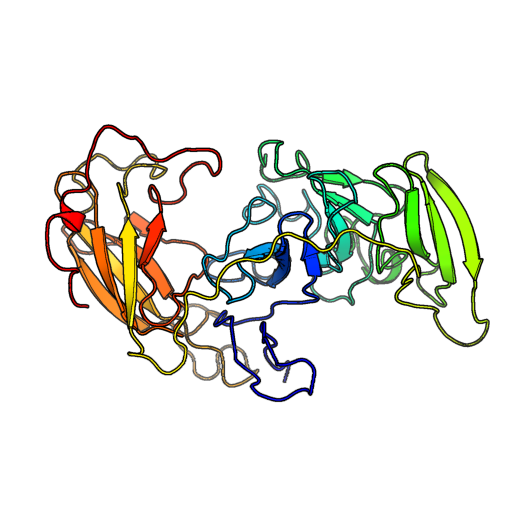.00 85 MET A N 1
ATOM 709 C CA . MET A 1 85 ? 4.202 1.488 -9.418 1.00 96.00 85 MET A CA 1
ATOM 710 C C . MET A 1 85 ? 4.377 0.221 -10.246 1.00 96.00 85 MET A C 1
ATOM 712 O O . MET A 1 85 ? 5.464 -0.352 -10.323 1.00 96.00 85 MET A O 1
ATOM 716 N N . SER A 1 86 ? 3.313 -0.182 -10.939 1.00 95.56 86 SER A N 1
ATOM 717 C CA . SER A 1 86 ? 3.302 -1.321 -11.866 1.00 95.56 86 SER A CA 1
ATOM 718 C C . SER A 1 86 ? 3.818 -2.598 -11.209 1.00 95.56 86 SER A C 1
ATOM 720 O O . SER A 1 86 ? 4.563 -3.363 -11.817 1.00 95.56 86 SER A O 1
ATOM 722 N N . ILE A 1 87 ? 3.428 -2.792 -9.951 1.00 97.19 87 ILE A N 1
ATOM 723 C CA . ILE A 1 87 ? 3.863 -3.901 -9.115 1.00 97.19 87 ILE A CA 1
ATOM 724 C C . ILE A 1 87 ? 3.365 -5.213 -9.718 1.00 97.19 87 ILE A C 1
ATOM 726 O O . ILE A 1 87 ? 2.177 -5.356 -10.027 1.00 97.19 87 ILE A O 1
ATOM 730 N N . ARG A 1 88 ? 4.269 -6.181 -9.879 1.00 97.19 88 ARG A N 1
ATOM 731 C CA . ARG A 1 88 ? 3.956 -7.516 -10.402 1.00 97.19 88 ARG A CA 1
ATOM 732 C C . ARG A 1 88 ? 4.686 -8.590 -9.621 1.00 97.19 88 ARG A C 1
ATOM 734 O O . ARG A 1 88 ? 5.883 -8.459 -9.382 1.00 97.19 88 ARG A O 1
ATOM 741 N N . ALA A 1 89 ? 3.975 -9.662 -9.284 1.00 97.44 89 ALA A N 1
ATOM 742 C CA . ALA A 1 89 ? 4.597 -10.867 -8.752 1.00 97.44 89 ALA A CA 1
ATOM 743 C C . ALA A 1 89 ? 5.530 -11.484 -9.801 1.00 97.44 89 ALA A C 1
ATOM 745 O O . ALA A 1 89 ? 5.210 -11.514 -10.996 1.00 97.44 89 ALA A O 1
ATOM 746 N N . ILE A 1 90 ? 6.685 -11.960 -9.349 1.00 97.62 90 ILE A N 1
ATOM 747 C CA . ILE A 1 90 ? 7.637 -12.673 -10.194 1.00 97.62 90 ILE A CA 1
ATOM 748 C C . ILE A 1 90 ? 7.186 -14.133 -10.295 1.00 97.62 90 ILE A C 1
ATOM 750 O O . ILE A 1 90 ? 6.868 -14.728 -9.267 1.00 97.62 90 ILE A O 1
ATOM 754 N N . PRO A 1 91 ? 7.119 -14.729 -11.499 1.00 95.06 91 PRO A N 1
ATOM 755 C CA . PRO A 1 91 ? 6.750 -16.135 -11.647 1.00 95.06 91 PRO A CA 1
ATOM 756 C C . PRO A 1 91 ? 7.634 -17.046 -10.796 1.00 95.06 91 PRO A C 1
ATOM 758 O O . PRO A 1 91 ? 8.842 -16.829 -10.729 1.00 95.06 91 PRO A O 1
ATOM 761 N N . ASP A 1 92 ? 7.025 -18.058 -10.177 1.00 93.12 92 ASP A N 1
ATOM 762 C CA . ASP A 1 92 ? 7.714 -19.067 -9.360 1.00 93.12 92 ASP A CA 1
ATOM 763 C C . ASP A 1 92 ? 8.560 -18.473 -8.210 1.00 93.12 92 ASP A C 1
ATOM 765 O O . ASP A 1 92 ? 9.536 -19.070 -7.757 1.00 93.12 92 ASP A O 1
ATOM 769 N N . SER A 1 93 ? 8.168 -17.293 -7.718 1.00 96.50 93 SER A N 1
ATOM 770 C CA . SER A 1 93 ? 8.840 -16.551 -6.650 1.00 96.50 93 SER A CA 1
ATOM 771 C C . SER A 1 93 ? 7.829 -15.902 -5.695 1.00 96.50 93 SER A C 1
ATOM 773 O O . SER A 1 93 ? 6.661 -15.710 -6.028 1.00 96.50 93 SER A O 1
ATOM 775 N N . HIS A 1 94 ? 8.293 -15.551 -4.496 1.00 95.56 94 HIS A N 1
ATOM 776 C CA . HIS A 1 94 ? 7.554 -14.744 -3.515 1.00 95.56 94 HIS A CA 1
ATOM 777 C C . HIS A 1 94 ? 7.797 -13.235 -3.692 1.00 95.56 94 HIS A C 1
ATOM 779 O O . HIS A 1 94 ? 7.162 -12.417 -3.027 1.00 95.56 94 HIS A O 1
ATOM 785 N N . LYS A 1 95 ? 8.742 -12.853 -4.560 1.00 98.06 95 LYS A N 1
ATOM 786 C CA . LYS A 1 95 ? 9.154 -11.465 -4.763 1.00 98.06 95 LYS A CA 1
ATOM 787 C C . LYS A 1 95 ? 8.262 -10.756 -5.771 1.00 98.06 95 LYS A C 1
ATOM 789 O O . LYS A 1 95 ? 7.629 -11.364 -6.639 1.00 98.06 95 LYS A O 1
ATOM 794 N N . TYR A 1 96 ? 8.290 -9.433 -5.698 1.00 98.44 96 TYR A N 1
ATOM 795 C CA . TYR A 1 96 ? 7.650 -8.553 -6.666 1.00 98.44 96 TYR A CA 1
ATOM 796 C C . TYR A 1 96 ? 8.699 -7.723 -7.395 1.00 98.44 96 TYR A C 1
ATOM 798 O O . TYR A 1 96 ? 9.755 -7.425 -6.845 1.00 98.44 96 TYR A O 1
ATOM 806 N N . VAL A 1 97 ? 8.389 -7.300 -8.616 1.00 98.31 97 VAL A N 1
ATOM 807 C CA . VAL A 1 97 ? 9.098 -6.212 -9.293 1.00 98.31 97 VAL A CA 1
ATOM 808 C C . VAL A 1 97 ? 8.215 -4.972 -9.315 1.00 98.31 97 VAL A C 1
ATOM 810 O O . VAL A 1 97 ? 6.996 -5.076 -9.473 1.00 98.31 97 VAL A O 1
ATOM 813 N N . ALA A 1 98 ? 8.826 -3.800 -9.177 1.00 98.00 98 ALA A N 1
ATOM 814 C CA . ALA A 1 98 ? 8.149 -2.517 -9.262 1.00 98.00 98 ALA A CA 1
ATOM 815 C C . ALA A 1 98 ? 8.978 -1.486 -10.036 1.00 98.00 98 ALA A C 1
ATOM 817 O O . ALA A 1 98 ? 10.210 -1.516 -10.081 1.00 98.00 98 ALA A O 1
ATOM 818 N N . THR A 1 99 ? 8.274 -0.537 -10.641 1.00 98.00 99 THR A N 1
ATOM 819 C CA . THR A 1 99 ? 8.831 0.701 -11.180 1.00 98.00 99 THR A CA 1
ATOM 820 C C . THR A 1 99 ? 8.784 1.763 -10.098 1.00 98.00 99 THR A C 1
ATOM 822 O O . THR A 1 99 ? 7.709 2.075 -9.597 1.00 98.00 99 THR A O 1
ATOM 825 N N . THR A 1 100 ? 9.918 2.359 -9.754 1.00 97.12 100 THR A N 1
ATOM 826 C CA . THR A 1 100 ? 9.918 3.482 -8.814 1.00 97.12 100 THR A CA 1
ATOM 827 C C . THR A 1 100 ? 9.379 4.755 -9.463 1.00 97.12 100 THR A C 1
ATOM 829 O O . THR A 1 100 ? 9.371 4.884 -10.687 1.00 97.12 100 THR A O 1
ATOM 832 N N . GLY A 1 101 ? 8.917 5.707 -8.658 1.00 94.69 101 GLY A N 1
ATOM 833 C CA . GLY A 1 101 ? 8.350 6.959 -9.146 1.00 94.69 101 GLY A CA 1
ATOM 834 C C . GLY A 1 101 ? 8.626 8.140 -8.224 1.00 94.69 101 GLY A C 1
ATOM 835 O O . GLY A 1 101 ? 8.936 7.980 -7.043 1.00 94.69 101 GLY A O 1
ATOM 836 N N . ALA A 1 102 ? 8.491 9.337 -8.792 1.00 93.31 102 ALA A N 1
ATOM 837 C CA . ALA A 1 102 ? 8.421 10.579 -8.030 1.00 93.31 102 ALA A CA 1
ATOM 838 C C . ALA A 1 102 ? 6.999 10.782 -7.499 1.00 93.31 102 ALA A C 1
ATOM 840 O O . ALA A 1 102 ? 6.035 10.310 -8.102 1.00 93.31 102 ALA A O 1
ATOM 841 N N . HIS A 1 103 ? 6.852 11.554 -6.425 1.00 91.56 103 HIS A N 1
ATOM 842 C CA . HIS A 1 103 ? 5.530 11.908 -5.918 1.00 91.56 103 HIS A CA 1
ATOM 843 C C . HIS A 1 103 ? 4.788 12.833 -6.893 1.00 91.56 103 HIS A C 1
ATOM 845 O O . HIS A 1 103 ? 3.612 12.620 -7.177 1.00 91.56 103 HIS A O 1
ATOM 851 N N . HIS A 1 104 ? 5.493 13.821 -7.449 1.00 86.44 104 HIS A N 1
ATOM 852 C CA . HIS A 1 104 ? 4.934 14.781 -8.408 1.00 86.44 104 HIS A CA 1
ATOM 853 C C . HIS A 1 104 ? 5.173 14.389 -9.877 1.00 86.44 104 HIS A C 1
ATOM 855 O O . HIS A 1 104 ? 5.060 15.224 -10.776 1.00 86.44 104 HIS A O 1
ATOM 861 N N . GLY A 1 105 ? 5.557 13.136 -10.128 1.00 85.44 105 GLY A N 1
ATOM 862 C CA . GLY A 1 105 ? 5.906 12.643 -11.456 1.00 85.44 105 GLY A CA 1
ATOM 863 C C . GLY A 1 105 ? 4.878 11.682 -12.039 1.00 85.44 105 GLY A C 1
ATOM 864 O O . GLY A 1 105 ? 3.885 11.316 -11.419 1.00 85.44 105 GLY A O 1
ATOM 865 N N . ASN A 1 106 ? 5.159 11.235 -13.259 1.00 89.81 106 ASN A N 1
ATOM 866 C CA . ASN A 1 106 ? 4.473 10.078 -13.831 1.00 89.81 106 ASN A CA 1
ATOM 867 C C . ASN A 1 106 ? 5.113 8.781 -13.297 1.00 89.81 106 ASN A C 1
ATOM 869 O O . ASN A 1 106 ? 6.207 8.817 -12.735 1.00 89.81 106 ASN A O 1
ATOM 873 N N . ALA A 1 107 ? 4.469 7.634 -13.534 1.00 93.62 107 ALA A N 1
ATOM 874 C CA . ALA A 1 107 ? 4.929 6.303 -13.118 1.00 93.62 107 ALA A CA 1
ATOM 875 C C . ALA A 1 107 ? 6.168 5.809 -13.905 1.00 93.62 107 ALA A C 1
ATOM 877 O O . ALA A 1 107 ? 6.105 4.813 -14.624 1.00 93.62 107 ALA A O 1
ATOM 878 N N . PHE A 1 108 ? 7.277 6.541 -13.793 1.00 96.38 108 PHE A N 1
ATOM 879 C CA . PHE A 1 108 ? 8.575 6.240 -14.384 1.00 96.38 108 PHE A CA 1
ATOM 880 C C . PHE A 1 108 ? 9.693 6.510 -13.379 1.00 96.38 108 PHE A C 1
ATOM 882 O O . PHE A 1 108 ? 9.690 7.532 -12.693 1.00 96.38 108 PHE A O 1
ATOM 889 N N . GLY A 1 109 ? 10.695 5.645 -13.391 1.00 97.12 109 GLY A N 1
ATOM 890 C CA . GLY A 1 109 ? 11.838 5.645 -12.489 1.00 97.12 109 GLY A CA 1
ATOM 891 C C . GLY A 1 109 ? 12.568 4.315 -12.578 1.00 97.12 109 GLY A C 1
ATOM 892 O O . GLY A 1 109 ? 12.146 3.430 -13.320 1.00 97.12 109 GLY A O 1
ATOM 893 N N . SER A 1 110 ? 13.677 4.167 -11.858 1.00 97.31 110 SER A N 1
ATOM 894 C CA . SER A 1 110 ? 14.432 2.911 -11.820 1.00 97.31 110 SER A CA 1
ATOM 895 C C . SER A 1 110 ? 13.597 1.737 -11.307 1.00 97.31 110 SER A C 1
ATOM 897 O O . SER A 1 110 ? 12.577 1.916 -10.641 1.00 97.31 110 SER A O 1
ATOM 899 N N . LEU A 1 111 ? 14.011 0.522 -11.654 1.00 98.44 111 LEU A N 1
ATOM 900 C CA . LEU A 1 111 ? 13.309 -0.708 -11.315 1.00 98.44 111 LEU A CA 1
ATOM 901 C C . LEU A 1 111 ? 13.909 -1.356 -10.068 1.00 98.44 111 LEU A C 1
ATOM 903 O O . LEU A 1 111 ? 15.132 -1.358 -9.877 1.00 98.44 111 LEU A O 1
ATOM 907 N N . VAL A 1 112 ? 13.041 -1.923 -9.235 1.00 98.12 112 VAL A N 1
ATOM 908 C CA . VAL A 1 112 ? 13.414 -2.598 -7.989 1.00 98.12 112 VAL A CA 1
ATOM 909 C C . VAL A 1 112 ? 12.693 -3.929 -7.844 1.00 98.12 112 VAL A C 1
ATOM 911 O O . VAL A 1 112 ? 11.579 -4.103 -8.339 1.00 98.12 112 VAL A O 1
ATOM 914 N N . LEU A 1 113 ? 13.334 -4.845 -7.129 1.00 97.94 113 LEU A N 1
ATOM 915 C CA . LEU A 1 113 ? 12.701 -6.002 -6.517 1.00 97.94 113 LEU A CA 1
ATOM 916 C C . LEU A 1 113 ? 12.255 -5.675 -5.106 1.00 97.94 113 LEU A C 1
ATOM 918 O O . LEU A 1 113 ? 12.962 -4.953 -4.408 1.00 97.94 113 LEU A O 1
ATOM 922 N N . ILE A 1 114 ? 11.135 -6.260 -4.700 1.00 97.88 114 ILE A N 1
ATOM 923 C CA . ILE A 1 114 ? 10.586 -6.203 -3.350 1.00 97.88 114 ILE A CA 1
ATOM 924 C C . ILE A 1 114 ? 10.560 -7.630 -2.801 1.00 97.88 114 ILE A C 1
ATOM 926 O O . ILE A 1 114 ? 9.905 -8.503 -3.375 1.00 97.88 114 ILE A O 1
ATOM 930 N N . ASP A 1 115 ? 11.259 -7.845 -1.691 1.00 96.88 115 ASP A N 1
ATOM 931 C CA . ASP A 1 115 ? 11.260 -9.087 -0.922 1.00 96.88 115 ASP A CA 1
ATOM 932 C C . ASP A 1 115 ? 10.738 -8.806 0.490 1.00 96.88 115 ASP A C 1
ATOM 93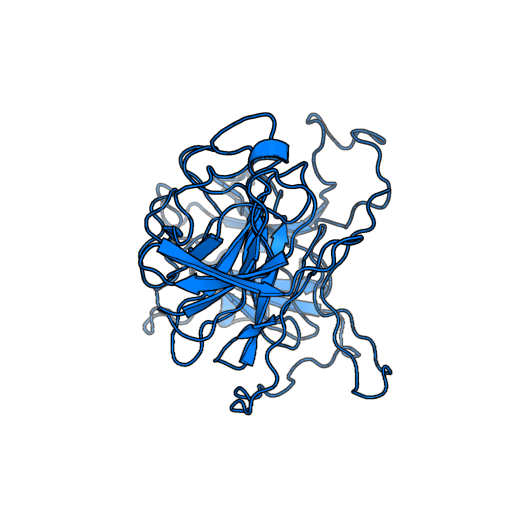4 O O . ASP A 1 115 ? 11.434 -8.235 1.331 1.00 96.88 115 ASP A O 1
ATOM 938 N N . SER A 1 116 ? 9.485 -9.187 0.744 1.00 92.44 116 SER A N 1
ATOM 939 C CA . SER A 1 116 ? 8.833 -8.965 2.035 1.00 92.44 116 SER A CA 1
ATOM 940 C C . SER A 1 116 ? 9.189 -10.001 3.101 1.00 92.44 116 SER A C 1
ATOM 942 O O . SER A 1 116 ? 8.735 -9.847 4.229 1.00 92.44 116 SER A O 1
ATOM 944 N N . HIS A 1 117 ? 9.964 -11.045 2.778 1.00 92.94 117 HIS A N 1
ATOM 945 C CA . HIS A 1 117 ? 10.474 -11.983 3.786 1.00 92.94 117 HIS A CA 1
ATOM 946 C C . HIS A 1 117 ? 11.692 -11.427 4.535 1.00 92.94 117 HIS A C 1
ATOM 948 O O . HIS A 1 117 ? 12.080 -11.962 5.574 1.00 92.94 117 HIS A O 1
ATOM 954 N N . VAL A 1 118 ? 12.302 -10.353 4.027 1.00 93.88 118 VAL A N 1
ATOM 955 C CA . VAL A 1 118 ? 13.303 -9.570 4.758 1.00 93.88 118 VAL A CA 1
ATOM 956 C C . VAL A 1 118 ? 12.585 -8.559 5.656 1.00 93.88 118 VAL A C 1
ATOM 958 O O . VAL A 1 118 ? 11.588 -7.967 5.253 1.00 93.88 118 VAL A O 1
ATOM 961 N N . GLU A 1 119 ? 13.078 -8.328 6.872 1.00 91.31 119 GLU A N 1
ATOM 962 C CA . GLU A 1 119 ? 12.510 -7.321 7.782 1.00 91.31 119 GLU A CA 1
ATOM 963 C C . GLU A 1 119 ? 12.657 -5.901 7.195 1.00 91.31 119 GLU A C 1
ATOM 965 O O . GLU A 1 119 ? 13.737 -5.541 6.723 1.00 91.31 119 GLU A O 1
ATOM 970 N N . ASP A 1 120 ? 11.593 -5.081 7.219 1.00 92.25 120 ASP A N 1
ATOM 971 C CA . ASP A 1 120 ? 11.639 -3.667 6.791 1.00 92.25 120 ASP A CA 1
ATOM 972 C C . ASP A 1 120 ? 12.418 -2.836 7.821 1.00 92.25 120 ASP A C 1
ATOM 974 O O . ASP A 1 120 ? 11.941 -2.573 8.926 1.00 92.25 120 ASP A O 1
ATOM 978 N N . ASP A 1 121 ? 13.611 -2.381 7.443 1.00 92.94 121 ASP A N 1
ATOM 979 C CA . ASP A 1 121 ? 14.506 -1.581 8.285 1.00 92.94 121 ASP A CA 1
ATOM 980 C C . ASP A 1 121 ? 14.162 -0.080 8.298 1.00 92.94 121 ASP A C 1
ATOM 982 O O . ASP A 1 121 ? 14.913 0.753 8.819 1.00 92.94 121 ASP A O 1
ATOM 986 N N . GLY A 1 122 ? 13.038 0.307 7.697 1.00 91.62 122 GLY A N 1
ATOM 987 C CA . GLY A 1 122 ? 12.716 1.706 7.478 1.00 91.62 122 GLY A CA 1
ATOM 988 C C . GLY A 1 122 ? 13.387 2.290 6.224 1.00 91.62 122 GLY A C 1
ATOM 989 O O . GLY A 1 122 ? 13.330 3.509 6.027 1.00 91.62 122 GLY A O 1
ATOM 990 N N . ALA A 1 123 ? 14.060 1.482 5.404 1.00 94.25 123 ALA A N 1
ATOM 991 C CA . ALA A 1 123 ? 14.867 1.912 4.267 1.00 94.25 123 ALA A CA 1
ATOM 992 C C . ALA A 1 123 ? 14.838 0.884 3.112 1.00 94.25 123 ALA A C 1
ATOM 994 O O . ALA A 1 123 ? 13.790 0.701 2.492 1.00 94.25 123 ALA A O 1
ATOM 995 N N . MET A 1 124 ? 15.988 0.297 2.762 1.00 95.19 124 MET A N 1
ATOM 996 C CA . MET A 1 124 ? 16.202 -0.499 1.545 1.00 95.19 124 MET A CA 1
ATOM 997 C C . MET A 1 124 ? 16.348 -1.998 1.811 1.00 95.19 124 MET A C 1
ATOM 999 O O . MET A 1 124 ? 16.586 -2.721 0.851 1.00 95.19 124 MET A O 1
ATOM 1003 N N . SER A 1 125 ? 16.248 -2.490 3.052 1.00 95.88 125 SER A N 1
ATOM 1004 C CA . SER A 1 125 ? 16.517 -3.912 3.353 1.00 95.88 125 SER A CA 1
ATOM 1005 C C . SER A 1 125 ? 15.694 -4.881 2.493 1.00 95.88 125 SER A C 1
ATOM 1007 O O . SER A 1 125 ? 16.212 -5.898 2.043 1.00 95.88 125 SER A O 1
ATOM 1009 N N . GLN A 1 126 ? 14.438 -4.527 2.214 1.00 96.62 126 GLN A N 1
ATOM 1010 C CA . GLN A 1 126 ? 13.509 -5.297 1.380 1.00 96.62 126 GLN A CA 1
ATOM 1011 C C . GLN A 1 126 ? 13.649 -5.026 -0.127 1.00 96.62 126 GLN A C 1
ATOM 1013 O O . GLN A 1 126 ? 12.908 -5.602 -0.921 1.00 96.62 126 GLN A O 1
ATOM 1018 N N . LEU A 1 127 ? 14.547 -4.126 -0.540 1.00 97.19 127 LEU A N 1
ATOM 1019 C CA . LEU A 1 127 ? 14.652 -3.647 -1.915 1.00 97.19 127 LEU A CA 1
ATOM 1020 C C . LEU A 1 127 ? 15.996 -3.998 -2.554 1.00 97.19 127 LEU A C 1
ATOM 1022 O O . LEU A 1 127 ? 17.057 -3.597 -2.080 1.00 97.19 127 LEU A O 1
ATOM 1026 N N . THR A 1 128 ? 15.951 -4.642 -3.721 1.00 97.50 128 THR A N 1
ATOM 1027 C CA . THR A 1 128 ? 17.129 -4.804 -4.595 1.00 97.50 128 THR A CA 1
ATOM 1028 C C . THR A 1 128 ? 16.968 -3.951 -5.846 1.00 97.50 128 THR A C 1
ATOM 1030 O O . THR A 1 128 ? 15.935 -4.003 -6.508 1.00 97.50 128 THR A O 1
ATOM 1033 N N . ARG A 1 129 ? 17.980 -3.156 -6.206 1.00 97.31 129 ARG A N 1
ATOM 1034 C CA . ARG A 1 129 ? 17.938 -2.329 -7.423 1.00 97.31 129 ARG A CA 1
ATOM 1035 C C . ARG A 1 129 ? 18.277 -3.160 -8.654 1.00 97.31 129 ARG A C 1
ATOM 1037 O O . ARG A 1 129 ? 19.386 -3.672 -8.746 1.00 97.31 129 ARG A O 1
ATOM 1044 N N . LEU A 1 130 ? 17.363 -3.204 -9.619 1.00 97.94 130 LEU A N 1
ATOM 1045 C CA . LEU A 1 130 ? 17.597 -3.832 -10.923 1.00 97.94 130 LEU A CA 1
ATOM 1046 C C . LEU A 1 130 ? 18.293 -2.877 -11.900 1.00 97.94 130 LEU A C 1
ATOM 1048 O O . LEU A 1 130 ? 19.108 -3.294 -12.713 1.00 97.94 130 LEU A O 1
ATOM 1052 N N . THR A 1 131 ? 18.002 -1.578 -11.806 1.00 97.88 131 THR A N 1
ATOM 1053 C CA . THR A 1 131 ? 18.600 -0.548 -12.675 1.00 97.88 131 THR A CA 1
ATOM 1054 C C . THR A 1 131 ? 19.285 0.536 -11.832 1.00 97.88 131 THR A C 1
ATOM 1056 O O . THR A 1 131 ? 18.776 1.659 -11.728 1.00 97.88 131 THR A O 1
ATOM 1059 N N . PRO A 1 132 ? 20.401 0.213 -11.149 1.00 96.56 132 PRO A N 1
ATOM 1060 C CA . PRO A 1 132 ? 21.079 1.138 -10.237 1.00 96.56 132 PRO A CA 1
ATOM 1061 C C . PRO A 1 132 ? 21.752 2.321 -10.951 1.00 96.56 132 PRO A C 1
ATOM 1063 O O . PRO A 1 132 ? 22.152 3.278 -10.295 1.00 96.56 132 PRO A O 1
ATOM 1066 N N . ASP A 1 133 ? 21.862 2.280 -12.281 1.00 95.56 133 ASP A N 1
ATOM 1067 C CA . ASP A 1 133 ? 22.380 3.363 -13.123 1.00 95.56 133 ASP A CA 1
ATOM 1068 C C . ASP A 1 133 ? 21.506 4.627 -13.100 1.00 95.56 133 ASP A C 1
ATOM 1070 O O . ASP A 1 133 ? 21.981 5.711 -13.443 1.00 95.56 133 ASP A O 1
ATOM 1074 N N . VAL A 1 134 ? 20.245 4.508 -12.670 1.00 96.62 134 VAL A N 1
ATOM 1075 C CA . VAL A 1 134 ? 19.309 5.628 -12.562 1.00 96.62 134 VAL A CA 1
ATOM 1076 C C . VAL A 1 134 ? 18.883 5.829 -11.100 1.00 96.62 134 VAL A C 1
ATOM 1078 O O . VAL A 1 134 ? 18.298 4.921 -10.500 1.00 96.62 134 VAL A O 1
ATOM 1081 N N . PRO A 1 135 ? 19.143 7.016 -10.516 1.00 97.00 135 PRO A N 1
ATOM 1082 C CA . PRO A 1 135 ? 18.660 7.373 -9.184 1.00 97.00 135 PRO A CA 1
ATOM 1083 C C . PRO A 1 135 ? 17.138 7.265 -9.054 1.00 97.00 135 PRO A C 1
ATOM 1085 O O . PRO A 1 135 ? 16.410 7.429 -10.033 1.00 97.00 135 PRO A O 1
ATOM 1088 N N . PHE A 1 136 ? 16.643 7.056 -7.838 1.00 96.62 136 PHE A N 1
ATOM 1089 C CA . PHE A 1 136 ? 15.216 7.137 -7.553 1.00 96.62 136 PHE A CA 1
ATOM 1090 C C . PHE A 1 136 ? 14.716 8.573 -7.765 1.00 96.62 136 PHE A C 1
ATOM 1092 O O . PHE A 1 136 ? 15.238 9.506 -7.133 1.00 96.62 136 PHE A O 1
ATOM 1099 N N . PRO A 1 137 ? 13.705 8.782 -8.628 1.00 95.19 137 PRO A N 1
ATOM 1100 C CA . PRO A 1 137 ? 13.150 10.107 -8.864 1.00 95.19 137 PRO A CA 1
ATOM 1101 C C . PRO A 1 137 ? 12.666 10.756 -7.561 1.00 95.19 137 PRO A C 1
ATOM 1103 O O . PRO A 1 137 ? 11.949 10.137 -6.781 1.00 95.19 137 PRO A O 1
ATOM 1106 N N . GLU A 1 138 ? 13.054 12.014 -7.331 1.00 93.94 138 GLU A N 1
ATOM 1107 C CA . GLU A 1 138 ? 12.702 12.841 -6.161 1.00 93.94 138 GLU A CA 1
ATOM 1108 C C . GLU A 1 138 ? 13.302 12.401 -4.814 1.00 93.94 138 GLU A C 1
ATOM 1110 O O . GLU A 1 138 ? 13.694 13.260 -4.020 1.00 93.94 138 GLU A O 1
ATOM 1115 N N . ALA A 1 139 ? 13.458 11.096 -4.584 1.00 94.31 139 ALA A N 1
ATOM 1116 C CA . ALA A 1 139 ? 14.127 10.560 -3.405 1.00 94.31 139 ALA A CA 1
ATOM 1117 C C . ALA A 1 139 ? 15.631 10.860 -3.403 1.00 94.31 139 ALA A C 1
ATOM 1119 O O . ALA A 1 139 ? 16.171 11.259 -2.373 1.00 94.31 139 ALA A O 1
ATOM 1120 N N . GLU A 1 140 ? 16.295 10.724 -4.554 1.00 95.56 140 GLU A N 1
ATOM 1121 C CA . GLU A 1 140 ? 17.757 10.843 -4.661 1.00 95.56 140 GLU A CA 1
ATOM 1122 C C . GLU A 1 140 ? 18.222 12.026 -5.514 1.00 95.56 140 GLU A C 1
ATOM 1124 O O . GLU A 1 140 ? 19.408 12.358 -5.522 1.00 95.56 140 GLU A O 1
ATOM 1129 N N . GLY A 1 141 ? 17.315 12.705 -6.221 1.00 90.81 141 GLY A N 1
ATOM 1130 C CA . GLY A 1 141 ? 17.701 13.848 -7.039 1.00 90.81 141 GLY A CA 1
ATOM 1131 C C . GLY A 1 141 ? 16.553 14.638 -7.653 1.00 90.81 141 GLY A C 1
ATOM 1132 O O . GLY A 1 141 ? 15.419 14.169 -7.771 1.00 90.81 141 GLY A O 1
ATOM 1133 N N . LYS A 1 142 ? 16.898 15.850 -8.111 1.00 89.62 142 LYS A N 1
ATOM 1134 C CA . LYS A 1 142 ? 16.039 16.765 -8.880 1.00 89.62 142 LYS A CA 1
ATOM 1135 C C . LYS A 1 142 ? 16.807 17.384 -10.069 1.00 89.62 142 LYS A C 1
ATOM 1137 O O . LYS A 1 142 ? 18.025 17.539 -9.978 1.00 89.62 142 LYS A O 1
ATOM 1142 N N . PRO A 1 143 ? 16.133 17.801 -11.161 1.00 91.50 143 PRO A N 1
ATOM 1143 C CA . PRO A 1 143 ? 14.706 17.613 -11.428 1.00 91.50 143 PRO A CA 1
ATOM 1144 C C . PRO A 1 143 ? 14.383 16.146 -11.736 1.00 91.50 143 PRO A C 1
ATOM 1146 O O . PRO A 1 143 ? 15.108 15.489 -12.483 1.00 91.50 143 PRO A O 1
ATOM 1149 N N . GLU A 1 144 ? 13.281 15.651 -11.179 1.00 90.19 144 GLU A N 1
ATOM 1150 C CA . GLU A 1 144 ? 12.852 14.250 -11.216 1.00 90.19 144 GLU A CA 1
ATOM 1151 C C . GLU A 1 144 ? 12.700 13.709 -12.640 1.00 90.19 144 GLU A C 1
ATOM 1153 O O . GLU A 1 144 ? 13.053 12.562 -12.904 1.00 90.19 144 GLU A O 1
ATOM 1158 N N . ARG A 1 145 ? 12.299 14.563 -13.592 1.00 92.06 145 ARG A N 1
ATOM 1159 C CA . ARG A 1 145 ? 12.150 14.208 -15.010 1.00 92.06 145 ARG A CA 1
ATOM 1160 C C . ARG A 1 145 ? 13.400 13.569 -15.624 1.00 92.06 145 ARG A C 1
ATOM 1162 O O . ARG A 1 145 ? 13.262 12.747 -16.523 1.00 92.06 145 ARG A O 1
ATOM 1169 N N . LYS A 1 146 ? 14.602 13.917 -15.148 1.00 93.75 146 LYS A N 1
ATOM 1170 C CA . LYS A 1 146 ? 15.867 13.331 -15.633 1.00 93.75 146 LYS A CA 1
ATOM 1171 C C . LYS A 1 146 ? 16.059 11.871 -15.222 1.00 93.75 146 LYS A C 1
ATOM 1173 O O . LYS A 1 146 ? 16.861 11.185 -15.838 1.00 93.75 146 LYS A O 1
ATOM 1178 N N . TYR A 1 147 ? 15.352 11.419 -14.191 1.00 95.81 147 TYR A N 1
ATOM 1179 C CA . TYR A 1 147 ? 15.474 10.075 -13.625 1.00 95.81 147 TYR A CA 1
ATOM 1180 C C . TYR A 1 147 ? 14.301 9.166 -14.007 1.00 95.81 147 TYR A C 1
ATOM 1182 O O . TYR A 1 147 ? 14.261 7.996 -13.644 1.00 95.81 147 TYR A O 1
ATOM 1190 N N . MET A 1 148 ? 13.350 9.672 -14.791 1.00 95.56 148 MET A N 1
ATOM 1191 C CA . MET A 1 148 ? 12.180 8.938 -15.274 1.00 95.56 148 MET A CA 1
ATOM 1192 C C . MET A 1 148 ? 12.526 8.013 -16.456 1.00 95.56 148 MET A C 1
ATOM 1194 O O . MET A 1 148 ? 11.798 7.957 -17.445 1.00 95.56 148 MET A O 1
ATOM 1198 N N . CYS A 1 149 ? 13.668 7.329 -16.418 1.00 97.00 149 CYS A N 1
ATOM 1199 C CA . CYS A 1 149 ? 14.214 6.626 -17.581 1.00 97.00 149 CYS A CA 1
ATOM 1200 C C . CYS A 1 149 ? 13.525 5.287 -17.857 1.00 97.00 149 CYS A C 1
ATOM 1202 O O . CYS A 1 149 ? 13.351 4.952 -19.027 1.00 97.00 149 CYS A O 1
ATOM 1204 N N . TYR A 1 150 ? 13.104 4.558 -16.816 1.00 98.06 150 TYR A N 1
ATOM 1205 C CA . TYR A 1 150 ? 12.445 3.252 -16.941 1.00 98.06 150 TYR A CA 1
ATOM 1206 C C . TYR A 1 150 ? 10.969 3.300 -16.535 1.00 98.06 150 TYR A C 1
ATOM 1208 O O . TYR A 1 150 ? 10.554 4.222 -15.837 1.00 98.06 150 TYR A O 1
ATOM 1216 N N . ALA A 1 151 ? 10.175 2.321 -16.978 1.00 97.06 151 ALA A N 1
ATOM 1217 C CA . ALA A 1 151 ? 8.852 2.026 -16.418 1.00 97.06 151 ALA A CA 1
ATOM 1218 C C . ALA A 1 151 ? 8.327 0.637 -16.798 1.00 97.06 151 ALA A C 1
ATOM 1220 O O . ALA A 1 151 ? 8.984 -0.116 -17.524 1.00 97.06 151 ALA A O 1
ATOM 1221 N N . THR A 1 152 ? 7.110 0.346 -16.320 1.00 95.44 152 THR A N 1
ATOM 1222 C CA . THR A 1 152 ? 6.279 -0.806 -16.690 1.00 95.44 152 THR A CA 1
ATOM 1223 C C . THR A 1 152 ? 7.075 -2.102 -16.653 1.00 95.44 152 THR A C 1
ATOM 1225 O O . THR A 1 152 ? 7.140 -2.823 -17.650 1.00 95.44 152 THR A O 1
ATOM 1228 N N . ALA A 1 153 ? 7.737 -2.345 -15.520 1.00 95.12 153 ALA A N 1
ATOM 1229 C CA . ALA A 1 153 ? 8.479 -3.576 -15.308 1.00 95.12 153 ALA A CA 1
ATOM 1230 C C . ALA A 1 153 ? 7.553 -4.786 -15.469 1.00 95.12 153 ALA A C 1
ATOM 1232 O O . ALA A 1 153 ? 6.428 -4.810 -14.963 1.00 95.12 153 ALA A O 1
ATOM 1233 N N . TRP A 1 154 ? 8.039 -5.791 -16.183 1.00 97.38 154 TRP A N 1
ATOM 1234 C CA . TRP A 1 154 ? 7.346 -7.045 -16.396 1.00 97.38 154 TRP A CA 1
ATOM 1235 C C . TRP A 1 154 ? 8.310 -8.207 -16.147 1.00 97.38 154 TRP A C 1
ATOM 1237 O O . TRP A 1 154 ? 9.250 -8.386 -16.922 1.00 97.38 154 TRP A O 1
ATOM 1247 N N . PRO A 1 155 ? 8.093 -9.023 -15.107 1.00 97.44 155 PRO A N 1
ATOM 1248 C CA . PRO A 1 155 ? 9.018 -10.095 -14.774 1.00 97.44 155 PRO A CA 1
ATOM 1249 C C . PRO A 1 155 ? 8.819 -11.316 -15.679 1.00 97.44 155 PRO A C 1
ATOM 1251 O O . PRO A 1 155 ? 7.693 -11.781 -15.906 1.00 97.44 155 PRO A O 1
ATOM 1254 N N . LEU A 1 156 ? 9.925 -11.855 -16.190 1.00 96.81 156 LEU A N 1
ATOM 1255 C CA . LEU A 1 156 ? 9.967 -13.158 -16.855 1.00 96.81 156 LEU A CA 1
ATOM 1256 C C . LEU A 1 156 ? 10.438 -14.243 -15.879 1.00 96.81 156 LEU A C 1
ATOM 1258 O O . LEU A 1 156 ? 9.838 -15.321 -15.889 1.00 96.81 156 LEU A O 1
ATOM 1262 N N . SER A 1 157 ? 11.427 -13.908 -15.044 1.00 96.75 157 SER A N 1
ATOM 1263 C CA . SER A 1 157 ? 12.022 -14.678 -13.938 1.00 96.75 157 SER A CA 1
ATOM 1264 C C . SER A 1 157 ? 12.570 -13.698 -12.870 1.00 96.75 157 SER A C 1
ATOM 1266 O O . SER A 1 157 ? 12.342 -12.492 -12.977 1.00 96.75 157 SER A O 1
ATOM 1268 N N . GLU A 1 158 ? 13.291 -14.177 -11.846 1.00 97.50 158 GLU A N 1
ATOM 1269 C CA . GLU A 1 158 ? 14.068 -13.301 -10.939 1.00 97.50 158 GLU A CA 1
ATOM 1270 C C . GLU A 1 158 ? 15.332 -12.708 -11.598 1.00 97.50 158 GLU A C 1
ATOM 1272 O O . GLU A 1 158 ? 15.956 -11.794 -11.052 1.00 97.50 158 GLU A O 1
ATOM 1277 N N . GLU A 1 159 ? 15.709 -13.191 -12.779 1.00 97.94 159 GLU A N 1
ATOM 1278 C CA . GLU A 1 159 ? 16.910 -12.754 -13.493 1.00 97.94 159 GLU A CA 1
ATOM 1279 C C . GLU A 1 159 ? 16.572 -11.925 -14.732 1.00 97.94 159 GLU A C 1
ATOM 1281 O O . GLU A 1 159 ? 17.346 -11.040 -15.074 1.00 97.94 159 GLU A O 1
ATOM 1286 N N . ASP A 1 160 ? 15.400 -12.134 -15.340 1.00 98.00 160 ASP A N 1
ATOM 1287 C CA . ASP A 1 160 ? 15.000 -11.567 -16.627 1.00 98.00 160 ASP A CA 1
ATOM 1288 C C . ASP A 1 160 ? 13.716 -10.742 -16.540 1.00 98.00 160 ASP A C 1
ATOM 1290 O O . ASP A 1 160 ? 12.685 -11.188 -16.017 1.00 98.00 160 ASP A O 1
ATOM 1294 N N . TYR A 1 161 ? 13.732 -9.568 -17.168 1.00 98.38 161 TYR A N 1
ATOM 1295 C CA . TYR A 1 161 ? 12.612 -8.635 -17.157 1.00 98.38 161 TYR A CA 1
ATOM 1296 C C . TYR A 1 161 ? 12.422 -7.992 -18.527 1.00 98.38 161 TYR A C 1
ATOM 1298 O O . TYR A 1 161 ? 13.375 -7.732 -19.259 1.00 98.38 161 TYR A O 1
ATOM 1306 N N . LEU A 1 162 ? 11.176 -7.666 -18.856 1.00 98.44 162 LEU A N 1
ATOM 1307 C CA . LEU A 1 162 ? 10.876 -6.652 -19.859 1.00 98.44 162 LEU A CA 1
ATOM 1308 C C . LEU A 1 162 ? 10.608 -5.329 -19.149 1.00 98.44 162 LEU A C 1
ATOM 1310 O O . LEU A 1 162 ? 10.022 -5.289 -18.067 1.00 98.44 162 LEU A O 1
ATOM 1314 N N . CYS A 1 163 ? 10.994 -4.229 -19.770 1.00 98.31 163 CYS A N 1
ATOM 1315 C CA . CYS A 1 163 ? 10.654 -2.898 -19.294 1.00 98.31 163 CYS A CA 1
ATOM 1316 C C . CYS A 1 163 ? 10.555 -1.926 -20.463 1.00 98.31 163 CYS A C 1
ATOM 1318 O O . CYS A 1 163 ? 10.813 -2.276 -21.616 1.00 98.31 163 CYS A O 1
ATOM 1320 N N . VAL A 1 164 ? 10.217 -0.677 -20.159 1.00 98.00 164 VAL A N 1
ATOM 1321 C CA . VAL A 1 164 ? 10.442 0.426 -21.094 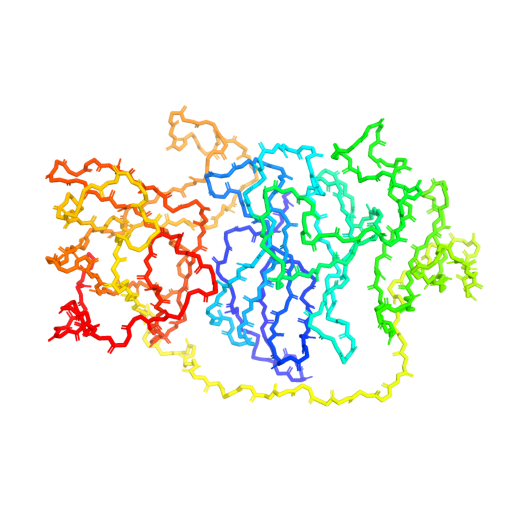1.00 98.00 164 VAL A CA 1
ATOM 1322 C C . VAL A 1 164 ? 11.636 1.239 -20.645 1.00 98.00 164 VAL A C 1
ATOM 1324 O O . VAL A 1 164 ? 11.864 1.366 -19.444 1.00 98.00 164 VAL A O 1
ATOM 1327 N N . TYR A 1 165 ? 12.398 1.779 -21.592 1.00 98.19 165 TYR A N 1
ATOM 1328 C CA . TYR A 1 165 ? 13.597 2.551 -21.291 1.00 98.19 165 TYR A CA 1
ATOM 1329 C C . TYR A 1 165 ? 13.911 3.613 -22.349 1.00 98.19 165 TYR A C 1
ATOM 1331 O O . TYR A 1 165 ? 13.743 3.399 -23.557 1.00 98.19 165 TYR A O 1
ATOM 1339 N N . ASP A 1 166 ? 14.399 4.760 -21.875 1.00 97.31 166 ASP A N 1
ATOM 1340 C CA . ASP A 1 166 ? 15.167 5.737 -22.642 1.00 97.31 166 ASP A CA 1
ATOM 1341 C C . ASP A 1 166 ? 16.102 6.529 -21.720 1.00 97.31 166 ASP A C 1
ATOM 1343 O O . ASP A 1 166 ? 15.655 7.097 -20.723 1.00 97.31 166 ASP A O 1
ATOM 1347 N N . ALA A 1 167 ? 17.387 6.617 -22.073 1.00 95.50 167 ALA A N 1
ATOM 1348 C CA . ALA A 1 167 ? 18.399 7.292 -21.256 1.00 95.50 167 ALA A CA 1
ATOM 1349 C C . ALA A 1 167 ? 18.117 8.793 -21.052 1.00 95.50 167 ALA A C 1
ATOM 1351 O O . ALA A 1 167 ? 18.489 9.358 -20.028 1.00 95.50 167 ALA A O 1
ATOM 1352 N N . ALA A 1 168 ? 17.458 9.440 -22.019 1.00 94.75 168 ALA A N 1
ATOM 1353 C CA . ALA A 1 168 ? 17.084 10.849 -21.946 1.00 94.75 168 ALA A CA 1
ATOM 1354 C C . ALA A 1 168 ? 15.665 11.063 -21.382 1.00 94.75 168 ALA A C 1
ATOM 1356 O O . ALA A 1 168 ? 15.167 12.192 -21.393 1.00 94.75 168 ALA A O 1
ATOM 1357 N N . ALA A 1 169 ? 15.001 9.996 -20.912 1.00 93.31 169 ALA A N 1
ATOM 1358 C CA . ALA A 1 169 ? 13.610 9.998 -20.459 1.00 93.31 169 ALA A CA 1
ATOM 1359 C C . ALA A 1 169 ? 12.621 10.581 -21.500 1.00 93.31 169 ALA A C 1
ATOM 1361 O O . ALA A 1 169 ? 11.571 11.131 -21.140 1.00 93.31 169 ALA A O 1
ATOM 1362 N N . GLY A 1 170 ? 12.961 10.462 -22.788 1.00 93.44 170 GLY A N 1
ATOM 1363 C CA . GLY A 1 170 ? 12.207 10.971 -23.928 1.00 93.44 170 GLY A CA 1
ATOM 1364 C C . GLY A 1 170 ? 11.351 9.886 -24.574 1.00 93.44 170 GLY A C 1
ATOM 1365 O O . GLY A 1 170 ? 10.342 9.468 -24.002 1.00 93.44 170 GLY A O 1
ATOM 1366 N N . ASN A 1 171 ? 11.743 9.451 -25.776 1.00 95.44 171 ASN A N 1
ATOM 1367 C CA . ASN A 1 171 ? 11.017 8.438 -26.540 1.00 95.44 171 ASN A CA 1
ATOM 1368 C C . ASN A 1 171 ? 11.424 7.018 -26.105 1.00 95.44 171 ASN A C 1
ATOM 1370 O O . ASN A 1 171 ? 12.471 6.516 -26.514 1.00 95.44 171 ASN A O 1
ATOM 1374 N N . ARG A 1 172 ? 10.603 6.380 -25.263 1.00 96.50 172 ARG A N 1
ATOM 1375 C CA . ARG A 1 172 ? 10.908 5.066 -24.675 1.00 96.50 172 ARG A CA 1
ATOM 1376 C C . ARG A 1 172 ? 10.656 3.922 -25.651 1.00 96.50 172 ARG A C 1
ATOM 1378 O O . ARG A 1 172 ? 9.661 3.910 -26.369 1.00 96.50 172 ARG A O 1
ATOM 1385 N N . GLY A 1 173 ? 11.573 2.958 -25.645 1.00 98.38 173 GLY A N 1
ATOM 1386 C CA . GLY A 1 173 ? 11.418 1.665 -26.318 1.00 98.38 173 GLY A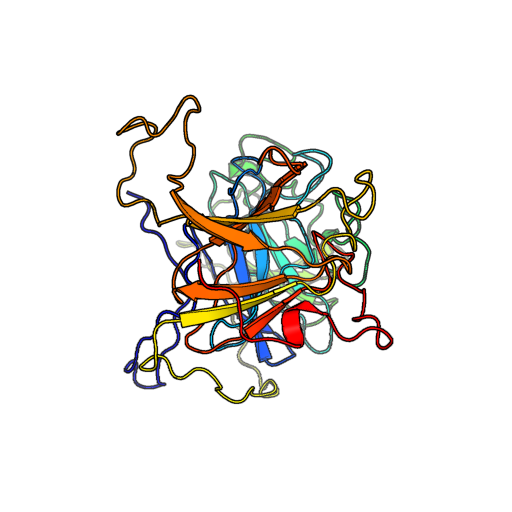 CA 1
ATOM 1387 C C . GLY A 1 173 ? 11.165 0.554 -25.306 1.00 98.38 173 GLY A C 1
ATOM 1388 O O . GLY A 1 173 ? 11.375 0.759 -24.112 1.00 98.38 173 GLY A O 1
ATOM 1389 N N . ILE A 1 174 ? 10.756 -0.614 -25.788 1.00 98.62 174 ILE A N 1
ATOM 1390 C CA . ILE A 1 174 ? 10.674 -1.858 -25.020 1.00 98.62 174 ILE A CA 1
ATOM 1391 C C . ILE A 1 174 ? 12.050 -2.522 -25.028 1.00 98.62 174 ILE A C 1
ATOM 1393 O O . ILE A 1 174 ? 12.636 -2.731 -26.092 1.00 98.62 174 ILE A O 1
ATOM 1397 N N . TYR A 1 175 ? 12.538 -2.872 -23.844 1.00 98.69 175 TYR A N 1
ATOM 1398 C CA . TYR A 1 175 ? 13.820 -3.532 -23.633 1.00 98.69 175 TYR A CA 1
ATOM 1399 C C . TYR A 1 175 ? 13.621 -4.833 -22.864 1.00 98.69 175 TYR A C 1
ATOM 1401 O O . TYR A 1 175 ? 12.739 -4.921 -22.008 1.00 98.69 175 TYR A O 1
ATOM 1409 N N . TRP A 1 176 ? 14.470 -5.814 -23.150 1.00 98.50 176 TRP A N 1
ATOM 1410 C CA . TRP A 1 176 ? 14.807 -6.856 -22.187 1.00 98.50 176 TRP A CA 1
ATOM 1411 C C . TRP A 1 176 ? 15.974 -6.361 -21.333 1.00 98.50 176 TRP A C 1
ATOM 1413 O O . TRP A 1 176 ? 16.886 -5.712 -21.852 1.00 98.50 176 TRP A O 1
ATOM 1423 N N . ILE A 1 177 ? 15.930 -6.643 -20.036 1.00 98.44 177 ILE A N 1
ATOM 1424 C CA . ILE A 1 177 ? 17.024 -6.393 -19.098 1.00 98.44 177 ILE A CA 1
ATOM 1425 C C . ILE A 1 177 ? 17.217 -7.615 -18.206 1.00 98.44 177 ILE A C 1
ATOM 1427 O O . ILE A 1 177 ? 16.256 -8.349 -17.955 1.00 98.44 177 ILE A O 1
ATOM 1431 N N . ASP A 1 178 ? 18.422 -7.769 -17.667 1.00 97.56 178 ASP A N 1
ATOM 1432 C CA . ASP A 1 178 ? 18.704 -8.765 -16.638 1.00 97.56 178 ASP A CA 1
ATOM 1433 C C . ASP A 1 178 ? 19.209 -8.154 -15.323 1.00 97.56 178 ASP A C 1
ATOM 1435 O O . ASP A 1 178 ? 19.496 -6.956 -15.221 1.00 97.56 178 ASP A O 1
ATOM 1439 N N . CYS A 1 179 ? 19.323 -8.994 -14.294 1.00 95.25 179 CYS A N 1
ATOM 1440 C CA . CYS A 1 179 ? 19.853 -8.617 -12.984 1.00 95.25 179 CYS A CA 1
ATOM 1441 C C . CYS A 1 179 ? 21.373 -8.341 -12.978 1.00 95.25 179 CYS A C 1
ATOM 1443 O O . CYS A 1 179 ? 21.895 -7.830 -11.986 1.00 95.25 179 CYS A O 1
ATOM 1445 N N . TYR A 1 180 ? 22.083 -8.630 -14.075 1.00 95.56 180 TYR A N 1
ATOM 1446 C CA . TYR A 1 180 ? 23.521 -8.382 -14.240 1.00 95.56 180 TYR A CA 1
ATOM 1447 C C . TYR A 1 180 ? 23.818 -7.027 -14.899 1.00 95.56 180 TYR A C 1
ATOM 1449 O O . TYR A 1 180 ? 24.977 -6.619 -15.000 1.00 95.56 180 TYR A O 1
ATOM 1457 N N . GLY A 1 181 ? 22.773 -6.305 -15.309 1.00 94.81 181 GLY A N 1
ATOM 1458 C CA . GLY A 1 181 ? 22.853 -4.963 -15.872 1.00 94.81 181 GLY A CA 1
ATOM 1459 C C . GLY A 1 181 ? 22.839 -4.915 -17.400 1.00 94.81 181 GLY A C 1
ATOM 1460 O O . GLY A 1 181 ? 22.931 -3.808 -17.948 1.00 94.81 181 GLY A O 1
ATOM 1461 N N . ASN A 1 182 ? 22.680 -6.052 -18.085 1.00 97.69 182 ASN A N 1
ATOM 1462 C CA . ASN A 1 182 ? 22.527 -6.091 -19.537 1.00 97.69 182 ASN A CA 1
ATOM 1463 C C . ASN A 1 182 ? 21.174 -5.508 -19.954 1.00 97.69 182 ASN A C 1
ATOM 1465 O O . ASN A 1 182 ? 20.198 -5.532 -19.201 1.00 97.69 182 ASN A O 1
ATOM 1469 N N . LYS A 1 183 ? 21.134 -4.920 -21.154 1.00 97.44 183 LYS A N 1
ATOM 1470 C CA . LYS A 1 183 ? 19.939 -4.293 -21.730 1.00 97.44 183 LYS A CA 1
ATOM 1471 C C . LYS A 1 183 ? 19.959 -4.505 -23.234 1.00 97.44 183 LYS A C 1
ATOM 1473 O O . LYS A 1 183 ? 20.915 -4.087 -23.881 1.00 97.44 183 LYS A O 1
ATOM 1478 N N . GLU A 1 184 ? 18.895 -5.077 -23.775 1.00 98.38 184 GLU A N 1
ATOM 1479 C CA . GLU A 1 184 ? 18.731 -5.297 -25.211 1.00 98.38 184 GLU A CA 1
ATOM 1480 C C . GLU A 1 184 ? 17.448 -4.623 -25.692 1.00 98.38 184 GLU A C 1
ATOM 1482 O O . GLU A 1 184 ? 16.377 -4.796 -25.102 1.00 98.38 184 GLU A O 1
ATOM 1487 N N . LEU A 1 185 ? 17.548 -3.831 -26.760 1.00 98.56 185 LEU A N 1
ATOM 1488 C CA . LEU A 1 185 ? 16.384 -3.195 -27.367 1.00 98.56 185 LEU A CA 1
ATOM 1489 C C . LEU A 1 185 ? 15.572 -4.249 -28.127 1.00 98.56 185 LEU A C 1
ATOM 1491 O O . LEU A 1 185 ? 16.056 -4.823 -29.095 1.00 98.56 185 LEU A O 1
ATOM 1495 N N . ILE A 1 186 ? 14.309 -4.435 -27.750 1.00 98.25 186 ILE A N 1
ATOM 1496 C CA . ILE A 1 186 ? 13.384 -5.309 -28.485 1.00 98.25 186 ILE A CA 1
ATOM 1497 C C . ILE A 1 186 ? 12.668 -4.519 -29.575 1.00 98.25 186 ILE A C 1
ATOM 1499 O O . ILE A 1 186 ? 12.579 -4.952 -30.721 1.00 98.25 186 ILE A O 1
ATOM 1503 N N . TYR A 1 187 ? 12.111 -3.364 -29.209 1.00 98.19 187 TYR A N 1
ATOM 1504 C CA . TYR A 1 187 ? 11.307 -2.562 -30.123 1.00 98.19 187 TYR A CA 1
ATOM 1505 C C . TYR A 1 187 ? 11.266 -1.099 -29.699 1.00 98.19 187 TYR A C 1
ATOM 1507 O O . TYR A 1 187 ? 11.128 -0.782 -28.518 1.00 98.19 187 TYR A O 1
ATOM 1515 N N . ARG A 1 188 ? 11.324 -0.189 -30.671 1.00 98.12 188 ARG A N 1
ATOM 1516 C CA . ARG A 1 188 ? 11.063 1.234 -30.460 1.00 98.12 188 ARG A CA 1
ATOM 1517 C C . ARG A 1 188 ? 10.376 1.803 -31.686 1.00 98.12 188 ARG A C 1
ATOM 1519 O O . ARG A 1 188 ? 10.919 1.744 -32.787 1.00 98.12 188 ARG A O 1
ATOM 1526 N N . ASP A 1 189 ? 9.219 2.404 -31.465 1.00 98.00 189 ASP A N 1
ATOM 1527 C CA . ASP A 1 189 ? 8.601 3.250 -32.473 1.00 98.00 189 ASP A CA 1
ATOM 1528 C C . ASP A 1 189 ? 9.350 4.601 -32.551 1.00 98.00 189 ASP A C 1
ATOM 1530 O O . ASP A 1 189 ? 9.640 5.210 -31.515 1.00 98.00 189 ASP A O 1
ATOM 1534 N N . PRO A 1 190 ? 9.722 5.084 -33.750 1.00 96.00 190 PRO A N 1
ATOM 1535 C CA . PRO A 1 190 ? 10.488 6.321 -33.887 1.00 96.00 190 PRO A CA 1
ATOM 1536 C C . PRO A 1 190 ? 9.689 7.589 -33.541 1.00 96.00 190 PRO A C 1
ATOM 1538 O O . PRO A 1 190 ? 10.305 8.608 -33.226 1.00 96.00 190 PRO A O 1
ATOM 1541 N N . ALA A 1 191 ? 8.355 7.550 -33.592 1.00 96.25 191 ALA A N 1
ATOM 1542 C CA . ALA A 1 191 ? 7.482 8.707 -33.407 1.00 96.25 191 ALA A CA 1
ATOM 1543 C C . ALA A 1 191 ? 6.831 8.767 -32.017 1.00 96.25 191 ALA A C 1
ATOM 1545 O O . ALA A 1 191 ? 6.579 9.865 -31.515 1.00 96.25 191 ALA A O 1
ATOM 1546 N N . ILE A 1 192 ? 6.555 7.617 -31.392 1.00 95.75 192 ILE A N 1
ATOM 1547 C CA . ILE A 1 192 ? 5.853 7.539 -30.101 1.00 95.75 192 ILE A CA 1
ATOM 1548 C C . ILE A 1 192 ? 6.530 6.584 -29.115 1.00 95.75 192 ILE A C 1
ATOM 1550 O O . ILE A 1 192 ? 7.157 5.602 -29.500 1.00 95.75 192 ILE A O 1
ATOM 1554 N N . SER A 1 193 ? 6.352 6.834 -27.814 1.00 95.88 193 SER A N 1
ATOM 1555 C CA . SER A 1 193 ? 6.863 5.916 -26.789 1.00 95.88 193 SER A CA 1
ATOM 1556 C C . SER A 1 193 ? 6.119 4.588 -26.813 1.00 95.88 193 SER A C 1
ATOM 1558 O O . SER A 1 193 ? 4.892 4.545 -26.752 1.00 95.88 193 SER A O 1
ATOM 1560 N N . SER A 1 194 ? 6.884 3.504 -26.852 1.00 97.31 194 SER A N 1
ATOM 1561 C CA . SER A 1 194 ? 6.388 2.139 -26.701 1.00 97.31 194 SER A CA 1
ATOM 1562 C C . SER A 1 194 ? 6.244 1.825 -25.209 1.00 97.31 194 SER A C 1
ATOM 1564 O O . SER A 1 194 ? 7.185 2.038 -24.446 1.00 97.31 194 SER A O 1
ATOM 1566 N N . MET A 1 195 ? 5.061 1.366 -24.789 1.00 94.69 195 MET A N 1
ATOM 1567 C CA . MET A 1 195 ? 4.678 1.218 -23.378 1.00 94.69 195 MET A CA 1
ATOM 1568 C C . MET A 1 195 ? 4.040 -0.147 -23.089 1.00 94.69 195 MET A C 1
ATOM 1570 O O . MET A 1 195 ? 3.495 -0.768 -23.996 1.00 94.69 195 MET A O 1
ATOM 1574 N N . TYR A 1 196 ? 4.062 -0.575 -21.820 1.00 94.06 196 TYR A N 1
ATOM 1575 C CA . TYR A 1 196 ? 3.344 -1.754 -21.305 1.00 94.06 196 TYR A CA 1
ATOM 1576 C C . TYR A 1 196 ? 3.668 -3.074 -22.032 1.00 94.06 196 TYR A C 1
ATOM 1578 O O . TYR A 1 196 ? 2.776 -3.674 -22.638 1.00 94.06 196 TYR A O 1
ATOM 1586 N N . PRO A 1 197 ? 4.923 -3.565 -21.968 1.00 95.94 197 PRO A N 1
ATOM 1587 C CA . PRO A 1 197 ? 5.248 -4.873 -22.522 1.00 95.94 197 PRO A CA 1
ATOM 1588 C C . PRO A 1 197 ? 4.399 -5.955 -21.842 1.00 95.94 197 PRO A C 1
ATOM 1590 O O . PRO A 1 197 ? 4.444 -6.109 -20.624 1.00 95.94 197 PRO A O 1
ATOM 1593 N N . LEU A 1 198 ? 3.630 -6.698 -22.639 1.00 94.00 198 LEU A N 1
ATOM 1594 C CA . LEU A 1 198 ? 2.781 -7.803 -22.195 1.00 94.00 198 LEU A CA 1
ATOM 1595 C C . LEU A 1 198 ? 3.134 -9.056 -23.014 1.00 94.00 198 LEU A C 1
ATOM 1597 O O . LEU A 1 198 ? 2.641 -9.212 -24.134 1.00 94.00 198 LEU A O 1
ATOM 1601 N N . PRO A 1 199 ? 3.999 -9.949 -22.508 1.00 92.62 199 PRO A N 1
ATOM 1602 C CA . PRO A 1 199 ? 4.352 -11.169 -23.215 1.00 92.62 199 PRO A CA 1
ATOM 1603 C C . PRO A 1 199 ? 3.153 -12.120 -23.286 1.00 92.62 199 PRO A C 1
ATOM 1605 O O . PRO A 1 199 ? 2.525 -12.443 -22.275 1.00 92.62 199 PRO A O 1
ATOM 1608 N N . ILE A 1 200 ? 2.866 -12.617 -24.490 1.00 93.00 200 ILE A N 1
ATOM 1609 C CA . ILE A 1 200 ? 1.851 -13.648 -24.720 1.00 93.00 200 ILE A CA 1
ATOM 1610 C C . ILE A 1 200 ? 2.495 -15.006 -24.436 1.00 93.00 200 ILE A C 1
ATOM 1612 O O . ILE A 1 200 ? 3.239 -15.539 -25.256 1.00 93.00 200 ILE A O 1
ATOM 1616 N N . ARG A 1 201 ? 2.217 -15.561 -23.255 1.00 89.50 201 ARG A N 1
ATOM 1617 C CA . ARG A 1 201 ? 2.661 -16.901 -22.851 1.00 89.50 201 ARG A CA 1
ATOM 1618 C C . ARG A 1 201 ? 1.590 -17.616 -22.039 1.00 89.50 201 ARG A C 1
ATOM 1620 O O . ARG A 1 201 ? 0.754 -16.973 -21.404 1.00 89.50 201 ARG A O 1
ATOM 1627 N N . SER A 1 202 ? 1.644 -18.947 -22.031 1.00 90.75 202 SER A N 1
ATOM 1628 C CA . SER A 1 202 ? 0.850 -19.738 -21.089 1.00 90.75 202 SER A CA 1
ATOM 1629 C C . SER A 1 202 ? 1.271 -19.413 -19.653 1.00 90.75 202 SER A C 1
ATOM 1631 O O . SER A 1 202 ? 2.459 -19.218 -19.387 1.00 90.75 202 SER A O 1
ATOM 1633 N N . ARG A 1 203 ? 0.304 -19.345 -18.736 1.00 88.62 203 ARG A N 1
ATOM 1634 C CA . ARG A 1 203 ? 0.534 -19.146 -17.301 1.00 88.62 203 ARG A CA 1
ATOM 1635 C C . ARG A 1 203 ? -0.424 -20.015 -16.484 1.00 88.62 203 ARG A C 1
ATOM 1637 O O . ARG A 1 203 ? -1.573 -20.172 -16.909 1.00 88.62 203 ARG A O 1
ATOM 1644 N N . PRO A 1 204 ? 0.000 -20.544 -15.325 1.00 90.31 204 PRO A N 1
ATOM 1645 C CA . PRO A 1 204 ? -0.919 -21.160 -14.378 1.00 90.31 204 PRO A CA 1
ATOM 1646 C C . PRO A 1 204 ? -2.019 -20.171 -13.985 1.00 90.31 204 PRO A C 1
ATOM 1648 O O . PRO A 1 204 ? -1.760 -18.978 -13.809 1.00 90.31 204 PRO A O 1
ATOM 1651 N N . LYS A 1 205 ? -3.256 -20.658 -13.857 1.00 91.81 205 LYS A N 1
ATOM 1652 C CA . LYS A 1 205 ? -4.321 -19.874 -13.229 1.00 91.81 205 LYS A CA 1
ATOM 1653 C C . LYS A 1 205 ? -3.988 -19.774 -11.732 1.00 91.81 205 LYS A C 1
ATOM 1655 O O . LYS A 1 205 ? -3.821 -20.833 -11.124 1.00 91.81 205 LYS A O 1
ATOM 1660 N N . PRO A 1 206 ? -3.889 -18.566 -11.146 1.00 92.00 206 PRO A N 1
ATOM 1661 C CA . PRO A 1 206 ? -3.695 -18.426 -9.708 1.00 92.00 206 PRO A CA 1
ATOM 1662 C C . PRO A 1 206 ? -4.822 -19.116 -8.921 1.00 92.00 206 PRO A C 1
ATOM 1664 O O . PRO A 1 206 ? -5.922 -19.291 -9.468 1.00 92.00 206 PRO A O 1
ATOM 1667 N N . PRO A 1 207 ? -4.582 -19.500 -7.655 1.00 94.50 207 PRO A N 1
ATOM 1668 C CA . PRO A 1 207 ? -5.636 -19.977 -6.771 1.00 94.50 207 PRO A CA 1
ATOM 1669 C C . PRO A 1 207 ? -6.838 -19.025 -6.758 1.00 94.50 207 PRO A C 1
ATOM 1671 O O . PRO A 1 207 ? -6.694 -17.808 -6.823 1.00 94.50 207 PRO A O 1
ATOM 1674 N N . THR A 1 208 ? -8.044 -19.582 -6.694 1.00 92.12 208 THR A N 1
ATOM 1675 C CA . THR A 1 208 ? -9.275 -18.794 -6.574 1.00 92.12 208 THR A CA 1
ATOM 1676 C C . THR A 1 208 ? -9.761 -18.828 -5.139 1.00 92.12 208 THR A C 1
ATOM 1678 O O . THR A 1 208 ? -9.916 -19.911 -4.570 1.00 92.12 208 THR A O 1
ATOM 1681 N N . TYR A 1 209 ? -10.056 -17.661 -4.580 1.00 91.50 209 TYR A N 1
ATOM 1682 C CA . TYR A 1 209 ? -10.692 -17.552 -3.274 1.00 91.50 209 TYR A CA 1
ATOM 1683 C C . TYR A 1 209 ? -12.213 -17.639 -3.415 1.00 91.50 209 TYR A C 1
ATOM 1685 O O . TYR A 1 209 ? -12.757 -17.152 -4.407 1.00 91.50 209 TYR A O 1
ATOM 1693 N N . PRO A 1 210 ? -12.915 -18.261 -2.453 1.00 89.06 210 PRO A N 1
ATOM 1694 C CA . PRO A 1 210 ? -14.363 -18.180 -2.415 1.00 89.06 210 PRO A CA 1
ATOM 1695 C C . PRO A 1 210 ? -14.775 -16.735 -2.140 1.00 89.06 210 PRO A C 1
ATOM 1697 O O . PRO A 1 210 ? -14.209 -16.085 -1.253 1.00 89.06 210 PRO A O 1
ATOM 1700 N N . ASP A 1 211 ? -15.790 -16.273 -2.863 1.00 83.12 211 ASP A N 1
ATOM 1701 C CA . ASP A 1 211 ? -16.491 -15.060 -2.478 1.00 83.12 211 ASP A CA 1
ATOM 1702 C C . ASP A 1 211 ? -17.236 -15.328 -1.165 1.00 83.12 211 ASP A C 1
ATOM 1704 O O . ASP A 1 211 ? -17.988 -16.297 -1.022 1.00 83.12 211 ASP A O 1
ATOM 1708 N N . THR A 1 212 ? -16.959 -14.496 -0.170 1.00 88.56 212 THR A N 1
ATOM 1709 C CA . THR A 1 212 ? -17.618 -14.564 1.142 1.00 88.56 212 THR A CA 1
ATOM 1710 C C . THR A 1 212 ? -18.368 -13.280 1.466 1.00 88.56 212 THR A C 1
ATOM 1712 O O . THR A 1 212 ? -18.963 -13.170 2.540 1.00 88.56 212 THR A O 1
ATOM 1715 N N . VAL A 1 213 ? -18.322 -12.300 0.562 1.00 91.44 213 VAL A N 1
ATOM 1716 C CA . VAL A 1 213 ? -18.905 -10.985 0.753 1.00 91.44 213 VAL A CA 1
ATOM 1717 C C . VAL A 1 213 ? -20.251 -10.952 0.054 1.00 91.44 213 VAL A C 1
ATOM 1719 O O . VAL A 1 213 ? -20.370 -11.068 -1.155 1.00 91.44 213 VAL A O 1
ATOM 1722 N N . THR A 1 214 ? -21.313 -10.732 0.820 1.00 90.88 214 THR A N 1
ATOM 1723 C CA . THR A 1 214 ? -22.617 -10.419 0.233 1.00 90.88 214 THR A CA 1
ATOM 1724 C C . THR A 1 214 ? -22.757 -8.906 0.149 1.00 90.88 214 THR A C 1
ATOM 1726 O O . THR A 1 214 ? -23.229 -8.281 1.099 1.00 90.88 214 THR A O 1
ATOM 1729 N N . PHE A 1 215 ? -22.349 -8.303 -0.972 1.00 90.12 215 PHE A N 1
ATOM 1730 C CA . PHE A 1 215 ? -22.325 -6.841 -1.140 1.00 90.12 215 PHE A CA 1
ATOM 1731 C C . PHE A 1 215 ? -23.692 -6.171 -0.921 1.00 90.12 215 PHE A C 1
ATOM 1733 O O . PHE A 1 215 ? -23.763 -5.067 -0.381 1.00 90.12 215 PHE A O 1
ATOM 1740 N N . SER A 1 216 ? -24.788 -6.863 -1.246 1.00 90.38 216 SER A N 1
ATOM 1741 C CA . SER A 1 216 ? -26.168 -6.411 -1.010 1.00 90.38 216 SER A CA 1
ATOM 1742 C C . SER A 1 216 ? -26.682 -6.650 0.419 1.00 90.38 216 SER A C 1
ATOM 1744 O O . SER A 1 216 ? -27.846 -6.377 0.712 1.00 90.38 216 SER A O 1
ATOM 1746 N N . GLY A 1 217 ? -25.860 -7.229 1.297 1.00 90.88 217 GLY A N 1
ATOM 1747 C CA . GLY A 1 217 ? -26.222 -7.581 2.666 1.00 90.88 217 GLY A CA 1
ATOM 1748 C C . GLY A 1 217 ? -26.283 -6.378 3.617 1.00 90.88 217 GLY A C 1
ATOM 1749 O O . GLY A 1 217 ? -26.161 -5.222 3.198 1.00 90.88 217 GLY A O 1
ATOM 1750 N N . PRO A 1 218 ? -26.467 -6.629 4.927 1.00 93.12 218 PRO A N 1
ATOM 1751 C CA . PRO A 1 218 ? -26.398 -5.585 5.942 1.00 93.12 218 PRO A CA 1
ATOM 1752 C C . PRO A 1 218 ? -25.067 -4.834 5.868 1.00 93.12 218 PRO A C 1
ATOM 1754 O O . PRO A 1 218 ? -24.000 -5.444 5.946 1.00 93.12 218 PRO A O 1
ATOM 1757 N N . GLN A 1 219 ? -25.141 -3.506 5.755 1.00 95.44 219 GLN A N 1
ATOM 1758 C CA . GLN A 1 219 ? -23.983 -2.626 5.566 1.00 95.44 219 GLN A CA 1
ATOM 1759 C C . GLN A 1 219 ? -23.228 -2.366 6.880 1.00 95.44 219 GLN A C 1
ATOM 1761 O O . GLN A 1 219 ? -23.021 -1.235 7.322 1.00 95.44 219 GLN A O 1
ATOM 1766 N N . THR A 1 220 ? -22.859 -3.453 7.547 1.00 96.12 220 THR A N 1
ATOM 1767 C CA . THR A 1 220 ? -22.148 -3.468 8.821 1.00 96.12 220 THR A CA 1
ATOM 1768 C C . THR A 1 220 ? -21.117 -4.580 8.804 1.00 96.12 220 THR A C 1
ATOM 1770 O O . THR A 1 220 ? -21.439 -5.702 8.413 1.00 96.12 220 THR A O 1
ATOM 1773 N N . GLY A 1 221 ? -19.919 -4.302 9.296 1.00 96.69 221 GLY A N 1
ATOM 1774 C CA . GLY A 1 221 ? -18.912 -5.311 9.600 1.00 96.69 221 GLY A CA 1
ATOM 1775 C C . GLY A 1 221 ? -18.480 -5.224 11.058 1.00 96.69 221 GLY A C 1
ATOM 1776 O O . GLY A 1 221 ? -19.141 -4.590 11.892 1.00 96.69 221 GLY A O 1
ATOM 1777 N N . ARG A 1 222 ? -17.397 -5.921 11.386 1.00 97.56 222 ARG A N 1
ATOM 1778 C CA . ARG A 1 222 ? -16.880 -6.045 12.748 1.00 97.56 222 ARG A CA 1
ATOM 1779 C C . ARG A 1 222 ? -15.359 -6.009 12.737 1.00 97.56 222 ARG A C 1
ATOM 1781 O O . ARG A 1 222 ? -14.735 -6.512 11.806 1.00 97.56 222 ARG A O 1
ATOM 1788 N N . PHE A 1 223 ? -14.777 -5.483 13.803 1.00 97.94 223 PHE A N 1
ATOM 1789 C CA . PHE A 1 223 ? -13.350 -5.601 14.078 1.00 97.94 223 PHE A CA 1
ATOM 1790 C C . PHE A 1 223 ? -13.129 -6.364 15.371 1.00 97.94 223 PHE A C 1
ATOM 1792 O O . PHE A 1 223 ? -13.819 -6.104 16.358 1.00 97.94 223 PHE A O 1
ATOM 1799 N N . LEU A 1 224 ? -12.149 -7.264 15.359 1.00 97.31 224 LEU A N 1
ATOM 1800 C CA . LEU A 1 224 ? -11.616 -7.928 16.543 1.00 97.31 224 LEU A CA 1
ATOM 1801 C C . LEU A 1 224 ? -10.129 -7.588 16.680 1.00 97.31 224 LEU A C 1
ATOM 1803 O O . LEU A 1 224 ? -9.320 -7.982 15.845 1.00 97.31 224 LEU A O 1
ATOM 1807 N N . VAL A 1 225 ? -9.773 -6.893 17.752 1.00 96.50 225 VAL A N 1
ATOM 1808 C CA . VAL A 1 225 ? -8.387 -6.726 18.197 1.00 96.50 225 VAL A CA 1
ATOM 1809 C C . VAL A 1 225 ? -8.148 -7.754 19.294 1.00 96.50 225 VAL A C 1
ATOM 1811 O O . VAL A 1 225 ? -8.880 -7.748 20.287 1.00 96.50 225 VAL A O 1
ATOM 1814 N N . GLN A 1 226 ? -7.180 -8.655 19.109 1.00 95.44 226 GLN A N 1
ATOM 1815 C CA . GLN A 1 226 ? -6.924 -9.713 20.094 1.00 95.44 226 GLN A CA 1
ATOM 1816 C C . GLN A 1 226 ? -6.313 -9.154 21.375 1.00 95.44 226 GLN A C 1
ATOM 1818 O O . GLN A 1 226 ? -6.819 -9.448 22.449 1.00 95.44 226 GLN A O 1
ATOM 1823 N N . ASP A 1 227 ? -5.278 -8.326 21.262 1.00 95.06 227 ASP A N 1
ATOM 1824 C CA . ASP A 1 227 ? -4.652 -7.657 22.397 1.00 95.06 227 ASP A CA 1
ATOM 1825 C C . ASP A 1 227 ? -3.962 -6.369 21.920 1.00 95.06 227 ASP A C 1
ATOM 1827 O O . ASP A 1 227 ? -2.953 -6.399 21.214 1.00 95.06 227 ASP A O 1
ATOM 1831 N N . VAL A 1 228 ? -4.493 -5.209 22.322 1.00 95.88 228 VAL A N 1
ATOM 1832 C CA . VAL A 1 228 ? -3.931 -3.891 21.969 1.00 95.88 228 VAL A CA 1
ATOM 1833 C C . VAL A 1 228 ? -2.474 -3.716 22.408 1.00 95.88 228 VAL A C 1
ATOM 1835 O O . VAL A 1 228 ? -1.787 -2.844 21.878 1.00 95.88 228 VAL A O 1
ATOM 1838 N N . TYR A 1 229 ? -1.985 -4.518 23.355 1.00 94.62 229 TYR A N 1
ATOM 1839 C CA . TYR A 1 229 ? -0.614 -4.458 23.850 1.00 94.62 229 TYR A CA 1
ATOM 1840 C C . TYR A 1 229 ? 0.390 -5.217 22.980 1.00 94.62 229 TYR A C 1
ATOM 1842 O O . TYR A 1 229 ? 1.594 -4.961 23.079 1.00 94.62 229 TYR A O 1
ATOM 1850 N N . GLN A 1 230 ? -0.068 -6.062 22.051 1.00 92.88 230 GLN A N 1
ATOM 1851 C CA . GLN A 1 230 ? 0.808 -6.659 21.043 1.00 92.88 230 GLN A CA 1
ATOM 1852 C C . GLN A 1 230 ? 1.221 -5.587 20.026 1.00 92.88 230 GLN A C 1
ATOM 1854 O O . GLN A 1 230 ? 0.428 -5.142 19.202 1.00 92.88 230 GLN A O 1
ATOM 1859 N N . GLY A 1 231 ? 2.474 -5.131 20.106 1.00 89.44 231 GLY A N 1
ATOM 1860 C CA . GLY A 1 231 ? 3.030 -4.068 19.253 1.00 89.44 231 GLY A CA 1
ATOM 1861 C C . GLY A 1 231 ? 3.007 -2.663 19.872 1.00 89.44 231 GLY A C 1
ATOM 1862 O O . GLY A 1 231 ? 3.824 -1.816 19.496 1.00 89.44 231 GLY A O 1
ATOM 1863 N N . LEU A 1 232 ? 2.177 -2.417 20.892 1.00 92.50 232 LEU A N 1
ATOM 1864 C CA . LEU A 1 232 ? 2.100 -1.125 21.581 1.00 92.50 232 LEU A CA 1
ATOM 1865 C C . LEU A 1 232 ? 3.228 -0.960 22.614 1.00 92.50 232 LEU A C 1
ATOM 1867 O O . LEU A 1 232 ? 3.086 -1.245 23.802 1.00 92.50 232 LEU A O 1
ATOM 1871 N N . LYS A 1 233 ? 4.383 -0.476 22.155 1.00 89.19 233 LYS A N 1
ATOM 1872 C CA . LYS A 1 233 ? 5.576 -0.298 22.997 1.00 89.19 233 LYS A CA 1
ATOM 1873 C C . LYS A 1 233 ? 5.422 0.875 23.974 1.00 89.19 233 LYS A C 1
ATOM 1875 O O . LYS A 1 233 ? 4.985 1.956 23.598 1.00 89.19 233 LYS A O 1
ATOM 1880 N N . GLY A 1 234 ? 5.870 0.683 25.216 1.00 92.94 234 GLY A N 1
ATOM 1881 C CA . GLY A 1 234 ? 5.988 1.757 26.214 1.00 92.94 234 GLY A CA 1
ATOM 1882 C C . GLY A 1 234 ? 4.691 2.145 26.933 1.00 92.94 234 GLY A C 1
ATOM 1883 O O . GLY A 1 234 ? 4.714 3.069 27.742 1.00 92.94 234 GLY A O 1
ATOM 1884 N N . VAL A 1 235 ? 3.583 1.441 26.686 1.00 95.50 235 VAL A N 1
ATOM 1885 C CA . VAL A 1 235 ? 2.309 1.644 27.389 1.00 95.50 235 VAL A CA 1
ATOM 1886 C C . VAL A 1 235 ? 2.072 0.469 28.344 1.00 95.50 235 VAL A C 1
ATOM 1888 O O . VAL A 1 235 ? 2.012 -0.669 27.880 1.00 95.50 235 VAL A O 1
ATOM 1891 N N . PRO A 1 236 ? 1.937 0.695 29.663 1.00 95.62 236 PRO A N 1
ATOM 1892 C CA . PRO A 1 236 ? 1.661 -0.385 30.606 1.00 95.62 236 PRO A CA 1
ATOM 1893 C C . PRO A 1 236 ? 0.327 -1.101 30.330 1.00 95.62 236 PRO A C 1
ATOM 1895 O O . PRO A 1 236 ? -0.670 -0.483 29.936 1.00 95.62 236 PRO A O 1
ATOM 1898 N N . HIS A 1 237 ? 0.290 -2.411 30.595 1.00 96.00 237 HIS A N 1
ATOM 1899 C CA . HIS A 1 237 ? -0.948 -3.192 30.531 1.00 96.00 237 HIS A CA 1
ATOM 1900 C C . HIS A 1 237 ? -2.018 -2.602 31.460 1.00 96.00 237 HIS A C 1
ATOM 1902 O O . HIS A 1 237 ? -1.729 -2.111 32.552 1.00 96.00 237 HIS A O 1
ATOM 1908 N N . GLY A 1 238 ? -3.267 -2.614 30.999 1.00 96.12 238 GLY A N 1
ATOM 1909 C CA . GLY A 1 238 ? -4.408 -2.004 31.677 1.00 96.12 238 GLY A CA 1
ATOM 1910 C C . GLY A 1 238 ? -4.525 -0.478 31.548 1.00 96.12 238 GLY A C 1
ATOM 1911 O O . GLY A 1 238 ? -5.550 0.065 31.959 1.00 96.12 238 GLY A O 1
ATOM 1912 N N . THR A 1 239 ? -3.543 0.245 30.990 1.00 98.19 239 THR A N 1
ATOM 1913 C CA . THR A 1 239 ? -3.662 1.697 30.735 1.00 98.19 239 THR A CA 1
ATOM 1914 C C . THR A 1 239 ? -4.703 2.049 29.661 1.00 98.19 239 THR A C 1
ATOM 1916 O O . THR A 1 239 ? -5.403 3.050 29.805 1.00 98.19 239 THR A O 1
ATOM 1919 N N . VAL A 1 240 ? -4.835 1.246 28.602 1.00 98.44 240 VAL A N 1
ATOM 1920 C CA . VAL A 1 240 ? -5.803 1.459 27.522 1.00 98.44 240 VAL A CA 1
ATOM 1921 C C . VAL A 1 240 ? -7.180 1.031 28.020 1.00 98.44 240 VAL A C 1
ATOM 1923 O O . VAL A 1 240 ? -7.371 -0.117 28.404 1.00 98.44 240 VAL A O 1
ATOM 1926 N N . LYS A 1 241 ? -8.143 1.955 28.028 1.00 98.44 241 LYS A N 1
ATOM 1927 C CA . LYS A 1 241 ? -9.517 1.693 28.492 1.00 98.44 241 LYS A CA 1
ATOM 1928 C C . LYS A 1 241 ? -10.523 1.590 27.359 1.00 98.44 241 LYS A C 1
ATOM 1930 O O . LYS A 1 241 ? -11.563 0.950 27.511 1.00 98.44 241 LYS A O 1
ATOM 1935 N N . ARG A 1 242 ? -10.264 2.281 26.248 1.00 98.50 242 ARG A N 1
ATOM 1936 C CA . ARG A 1 242 ? -11.183 2.367 25.110 1.00 98.50 242 ARG A CA 1
ATOM 1937 C C . ARG A 1 242 ? -10.417 2.481 23.801 1.00 98.50 242 ARG A C 1
ATOM 1939 O O . ARG A 1 242 ? -9.337 3.069 23.773 1.00 98.50 242 ARG A O 1
ATOM 1946 N N . LEU A 1 243 ? -11.022 2.009 22.716 1.00 98.56 243 LEU A N 1
ATOM 1947 C CA . LEU A 1 243 ? -10.640 2.402 21.363 1.00 98.56 243 LEU A CA 1
ATOM 1948 C C . LEU A 1 243 ? -11.607 3.473 20.865 1.00 98.56 243 LEU A C 1
ATOM 1950 O O . LEU A 1 243 ? -12.823 3.299 20.944 1.00 98.56 243 LEU A O 1
ATOM 1954 N N . ARG A 1 244 ? -11.081 4.580 20.341 1.00 98.69 244 ARG A N 1
ATOM 1955 C CA . ARG A 1 244 ? -11.860 5.525 19.532 1.00 98.69 244 ARG A CA 1
ATOM 1956 C C . ARG A 1 244 ? -11.822 5.071 18.087 1.00 98.69 244 ARG A C 1
ATOM 1958 O O . ARG A 1 244 ? -10.734 4.890 17.548 1.00 98.69 244 ARG A O 1
ATOM 1965 N N . VAL A 1 245 ? -12.989 4.951 17.469 1.00 98.44 245 VAL A N 1
ATOM 1966 C CA . VAL A 1 245 ? -13.112 4.640 16.045 1.00 98.44 245 VAL A CA 1
ATOM 1967 C C . VAL A 1 245 ? -13.382 5.933 15.293 1.00 98.44 245 VAL A C 1
ATOM 1969 O O . VAL A 1 245 ? -14.334 6.654 15.603 1.00 98.44 245 VAL A O 1
ATOM 1972 N N . ILE A 1 246 ? -12.518 6.251 14.334 1.00 97.94 246 ILE A N 1
ATOM 1973 C CA . ILE A 1 246 ? -12.562 7.502 13.578 1.00 97.94 246 ILE A CA 1
ATOM 1974 C C . ILE A 1 246 ? -12.792 7.167 12.113 1.00 97.94 246 ILE A C 1
ATOM 1976 O O . ILE A 1 246 ? -12.027 6.402 11.537 1.00 97.94 246 ILE A O 1
ATOM 1980 N N . GLY A 1 247 ? -13.841 7.742 11.530 1.00 96.31 247 GLY A N 1
ATOM 1981 C CA . GLY A 1 247 ? -14.126 7.691 10.105 1.00 96.31 247 GLY A CA 1
ATOM 1982 C C . GLY A 1 247 ? -13.377 8.777 9.335 1.00 96.31 247 GLY A C 1
ATOM 1983 O O . GLY A 1 247 ? -13.194 9.897 9.820 1.00 96.31 247 GLY A O 1
ATOM 1984 N N . ALA A 1 248 ? -12.974 8.428 8.121 1.00 93.25 248 ALA A N 1
ATOM 1985 C CA . ALA A 1 248 ? -12.198 9.241 7.197 1.00 93.25 248 ALA A CA 1
ATOM 1986 C C . ALA A 1 248 ? -12.894 9.222 5.823 1.00 93.25 248 ALA A C 1
ATOM 1988 O O . ALA A 1 248 ? -12.674 8.298 5.038 1.00 93.25 248 ALA A O 1
ATOM 1989 N N . PRO A 1 249 ? -13.804 10.172 5.541 1.00 87.00 249 PRO A N 1
ATOM 1990 C CA . PRO A 1 249 ? -14.538 10.186 4.289 1.00 87.00 249 PRO A CA 1
ATOM 1991 C C . PRO A 1 249 ? -13.649 10.692 3.139 1.00 87.00 249 PRO A C 1
ATOM 1993 O O . PRO A 1 249 ? -12.808 11.570 3.359 1.00 87.00 249 PRO A O 1
ATOM 1996 N N . PRO A 1 250 ? -13.880 10.221 1.901 1.00 84.69 250 PRO A N 1
ATOM 1997 C CA . PRO A 1 250 ? -13.217 10.760 0.723 1.00 84.69 250 PRO A CA 1
ATOM 1998 C C . PRO A 1 250 ? -13.455 12.262 0.565 1.00 84.69 250 PRO A C 1
ATOM 2000 O O . PRO A 1 250 ? -14.540 12.790 0.842 1.00 84.69 250 PRO A O 1
ATOM 2003 N N . LYS A 1 251 ? -12.442 12.965 0.064 1.00 82.62 251 LYS A N 1
ATOM 2004 C CA . LYS A 1 251 ? -12.537 14.400 -0.196 1.00 82.62 251 LYS A CA 1
ATOM 2005 C C . LYS A 1 251 ? -13.370 14.661 -1.455 1.00 82.62 251 LYS A C 1
ATOM 2007 O O . LYS A 1 251 ? -13.042 14.202 -2.541 1.00 82.62 251 LYS A O 1
ATOM 2012 N N . VAL A 1 252 ? -14.417 15.477 -1.332 1.00 81.88 252 VAL A N 1
ATOM 2013 C CA . VAL A 1 252 ? -15.340 15.788 -2.447 1.00 81.88 252 VAL A CA 1
ATOM 2014 C C . VAL A 1 252 ? -14.900 16.970 -3.324 1.00 81.88 252 VAL A C 1
ATOM 2016 O O . VAL A 1 252 ? -15.591 17.336 -4.271 1.00 81.88 252 VAL A O 1
ATOM 2019 N N . GLN A 1 253 ? -13.775 17.615 -3.002 1.00 81.81 253 GLN A N 1
ATOM 2020 C CA . GLN A 1 253 ? -13.313 18.837 -3.667 1.00 81.81 253 GLN A CA 1
ATOM 2021 C C . GLN A 1 253 ? -11.771 18.942 -3.642 1.00 81.81 253 GLN A C 1
ATOM 2023 O O . GLN A 1 253 ? -11.140 18.381 -2.748 1.00 81.81 253 GLN A O 1
ATOM 2028 N N . PRO A 1 254 ? -11.119 19.633 -4.595 1.00 81.56 254 PRO A N 1
ATOM 2029 C CA . PRO A 1 254 ? -9.657 19.597 -4.738 1.00 81.56 254 PRO A CA 1
ATOM 2030 C C . PRO A 1 254 ? -8.897 20.622 -3.876 1.00 81.56 254 PRO A C 1
ATOM 2032 O O . PRO A 1 254 ? -7.702 20.467 -3.643 1.00 81.56 254 PRO A O 1
ATOM 2035 N N . HIS A 1 255 ? -9.548 21.684 -3.417 1.00 84.81 255 HIS A N 1
ATOM 2036 C CA . HIS A 1 255 ? -8.945 22.807 -2.710 1.00 84.81 255 HIS A CA 1
ATOM 2037 C C . HIS A 1 255 ? -8.448 22.406 -1.322 1.00 84.81 255 HIS A C 1
ATOM 2039 O O . HIS A 1 255 ? -9.131 21.750 -0.531 1.00 84.81 255 HIS A O 1
ATOM 2045 N N . MET A 1 256 ? -7.219 22.793 -1.013 1.00 85.19 256 MET A N 1
ATOM 2046 C CA . MET A 1 256 ? -6.654 22.650 0.324 1.00 85.19 256 MET A CA 1
ATOM 2047 C C . MET A 1 256 ? -7.307 23.675 1.255 1.00 85.19 256 MET A C 1
ATOM 2049 O O . MET A 1 256 ? -7.555 24.806 0.841 1.00 85.19 256 MET A O 1
ATOM 2053 N N . ASN A 1 257 ? -7.590 23.282 2.499 1.00 87.25 257 ASN A N 1
ATOM 2054 C CA . ASN A 1 257 ? -8.062 24.186 3.559 1.00 87.25 257 ASN A CA 1
ATOM 2055 C C . ASN A 1 257 ? -9.353 24.963 3.240 1.00 87.25 257 ASN A C 1
ATOM 2057 O O . ASN A 1 257 ? -9.581 26.041 3.787 1.00 87.25 257 ASN A O 1
ATOM 2061 N N . SER A 1 258 ? -10.206 24.435 2.356 1.00 86.81 258 SER A N 1
ATOM 2062 C CA . SER A 1 258 ? -11.501 25.034 2.022 1.00 86.81 258 SER A CA 1
ATOM 2063 C C . SER A 1 258 ? -12.601 23.962 1.968 1.00 86.81 258 SER A C 1
ATOM 2065 O O . SER A 1 258 ? -12.654 23.204 1.001 1.00 86.81 258 SER A O 1
ATOM 2067 N N . PRO A 1 259 ? -13.470 23.852 2.991 1.00 85.75 259 PRO A N 1
ATOM 2068 C CA . PRO A 1 259 ? -13.451 24.632 4.230 1.00 85.75 259 PRO A CA 1
ATOM 2069 C C . PRO A 1 259 ? -12.225 24.310 5.099 1.00 85.75 259 PRO A C 1
ATOM 2071 O O . PRO A 1 259 ? -11.579 23.275 4.936 1.00 85.75 259 PRO A O 1
ATOM 2074 N N . VAL A 1 260 ? -11.913 25.200 6.041 1.00 87.62 260 VAL A N 1
ATOM 2075 C CA . VAL A 1 260 ? -10.941 24.913 7.103 1.00 87.62 260 VAL A CA 1
ATOM 2076 C C . VAL A 1 260 ? -11.580 23.894 8.047 1.00 87.62 260 VAL A C 1
ATOM 2078 O O . VAL A 1 260 ? -12.584 24.198 8.688 1.00 87.62 260 VAL A O 1
ATOM 2081 N N . LEU A 1 261 ? -11.033 22.677 8.094 1.00 85.12 261 LEU A N 1
ATOM 2082 C CA . LEU A 1 261 ? -11.581 21.569 8.889 1.00 85.12 261 LEU A CA 1
ATOM 2083 C C . LEU A 1 261 ? -11.004 21.499 10.310 1.00 85.12 261 LEU A C 1
ATOM 2085 O O . LEU A 1 261 ? -11.571 20.823 11.166 1.00 85.12 261 LEU A O 1
ATOM 2089 N N . GLY A 1 262 ? -9.900 22.196 10.579 1.00 83.19 262 GLY A N 1
ATOM 2090 C CA . GLY A 1 262 ? -9.215 22.141 11.863 1.00 83.19 262 GLY A CA 1
ATOM 2091 C C . GLY A 1 262 ? -8.103 23.176 11.999 1.00 83.19 262 GLY A C 1
ATOM 2092 O O . GLY A 1 262 ? -8.012 24.124 11.222 1.00 83.19 262 GLY A O 1
ATOM 2093 N N . VAL A 1 263 ? -7.277 22.996 13.032 1.00 84.62 263 VAL A N 1
ATOM 2094 C CA . VAL A 1 263 ? -6.115 23.856 13.328 1.00 84.62 263 VAL A CA 1
ATOM 2095 C C . VAL A 1 263 ? -4.954 23.577 12.366 1.00 84.62 263 VAL A C 1
ATOM 2097 O O . VAL A 1 263 ? -4.172 24.471 12.052 1.00 84.62 263 VAL A O 1
ATOM 2100 N N . SER A 1 264 ? -4.842 22.333 11.911 1.00 84.69 264 SER A N 1
ATOM 2101 C CA . SER A 1 264 ? -3.892 21.876 10.905 1.00 84.69 264 SER A CA 1
ATOM 2102 C C . SER A 1 264 ? -4.349 22.237 9.493 1.00 84.69 264 SER A C 1
ATOM 2104 O O . SER A 1 264 ? -5.540 22.379 9.204 1.00 84.69 264 SER A O 1
ATOM 2106 N N . ALA A 1 265 ? -3.366 22.382 8.607 1.00 85.19 265 ALA A N 1
ATOM 2107 C CA . ALA A 1 265 ? -3.581 22.549 7.181 1.00 85.19 265 ALA A CA 1
ATOM 2108 C C . ALA A 1 265 ? -3.465 21.196 6.469 1.00 85.19 265 ALA A C 1
ATOM 2110 O O . ALA A 1 265 ? -2.687 20.349 6.889 1.00 85.19 265 ALA A O 1
ATOM 2111 N N . GLU A 1 266 ? -4.211 21.029 5.377 1.00 82.81 266 GLU A N 1
ATOM 2112 C CA . GLU A 1 266 ? -4.146 19.892 4.444 1.00 82.81 266 GLU A CA 1
ATOM 2113 C C . GLU A 1 266 ? -4.542 18.532 5.033 1.00 82.81 266 GLU A C 1
ATOM 2115 O O . GLU A 1 266 ? -4.494 17.522 4.336 1.00 82.81 266 GLU A O 1
ATOM 2120 N N . ASP A 1 267 ? -5.043 18.522 6.266 1.00 80.88 267 ASP A N 1
ATOM 2121 C CA . ASP A 1 267 ? -5.574 17.323 6.894 1.00 80.88 267 ASP A CA 1
ATOM 2122 C C . ASP A 1 267 ? -6.861 16.841 6.223 1.00 80.88 267 ASP A C 1
ATOM 2124 O O . ASP A 1 267 ? -7.739 17.612 5.808 1.00 80.88 267 ASP A O 1
ATOM 2128 N N . LEU A 1 268 ? -6.992 15.517 6.191 1.00 84.50 268 LEU A N 1
ATOM 2129 C CA . LEU A 1 268 ? -8.239 14.864 5.847 1.00 84.50 268 LEU A CA 1
ATOM 2130 C C . LEU A 1 268 ? -9.330 15.239 6.859 1.00 84.50 268 LEU A C 1
ATOM 2132 O O . LEU A 1 268 ? -9.092 15.289 8.069 1.00 84.50 268 LEU A O 1
ATOM 2136 N N . GLY A 1 269 ? -10.558 15.423 6.371 1.00 88.25 269 GLY A N 1
ATOM 2137 C CA . GLY A 1 269 ? -11.727 15.445 7.242 1.00 88.25 269 GLY A CA 1
ATOM 2138 C C . GLY A 1 269 ? -11.832 14.143 8.030 1.00 88.25 269 GLY A C 1
ATOM 2139 O O . GLY A 1 269 ? -11.619 13.063 7.492 1.00 88.25 269 GLY A O 1
ATOM 2140 N N . LYS A 1 270 ? -12.142 14.243 9.319 1.00 92.38 270 LYS A N 1
ATOM 2141 C CA . LYS A 1 270 ? -12.256 13.101 10.228 1.00 92.38 270 LYS A CA 1
ATOM 2142 C C . LYS A 1 270 ? -13.476 13.296 11.112 1.00 92.38 270 LYS A C 1
ATOM 2144 O O . LYS A 1 270 ? -13.786 14.422 11.500 1.00 92.38 270 LYS A O 1
ATOM 2149 N N . PHE A 1 271 ? -14.152 12.212 11.459 1.00 93.69 271 PHE A N 1
ATOM 2150 C CA . PHE A 1 271 ? -15.266 12.245 12.403 1.00 93.69 271 PHE A CA 1
ATOM 2151 C C . PHE A 1 271 ? -15.217 11.036 13.328 1.00 93.69 271 PHE A C 1
ATOM 2153 O O . PHE A 1 271 ? -14.818 9.945 12.933 1.00 93.69 271 PHE A O 1
ATOM 2160 N N . VAL A 1 272 ? -15.601 11.226 14.587 1.00 97.31 272 VAL A N 1
ATOM 2161 C CA . VAL A 1 272 ? -15.641 10.129 15.556 1.00 97.31 272 VAL A CA 1
ATOM 2162 C C . VAL A 1 272 ? -16.921 9.337 15.326 1.00 97.31 272 VAL A C 1
ATOM 2164 O O . VAL A 1 272 ? -18.009 9.893 15.439 1.00 97.31 272 VAL A O 1
ATOM 2167 N N . LEU A 1 273 ? -16.782 8.051 15.007 1.00 97.81 273 LEU A N 1
ATOM 2168 C CA . LEU A 1 273 ? -17.915 7.132 14.922 1.00 97.81 273 LEU A CA 1
ATOM 2169 C C . LEU A 1 273 ? -18.402 6.724 16.314 1.00 97.81 273 LEU A C 1
ATOM 2171 O O . LEU A 1 273 ? -19.599 6.591 16.523 1.00 97.81 273 LEU A O 1
ATOM 2175 N N . GLY A 1 274 ? -17.474 6.541 17.253 1.00 98.06 274 GLY A N 1
ATOM 2176 C CA . GLY A 1 274 ? -17.788 6.142 18.618 1.00 98.06 274 GLY A CA 1
ATOM 2177 C C . GLY A 1 274 ? -16.551 5.730 19.404 1.00 98.06 274 GLY A C 1
ATOM 2178 O O . GLY A 1 274 ? -15.409 5.859 18.942 1.00 98.06 274 GLY A O 1
ATOM 2179 N N . THR A 1 275 ? -16.782 5.220 20.610 1.00 98.38 275 THR A N 1
ATOM 2180 C CA . THR A 1 275 ? -15.740 4.602 21.438 1.00 98.38 275 THR A CA 1
ATOM 2181 C C . THR A 1 275 ? -16.215 3.265 21.969 1.00 98.38 275 THR A C 1
ATOM 2183 O O . THR A 1 275 ? -17.343 3.164 22.441 1.00 98.38 275 THR A O 1
ATOM 2186 N N . VAL A 1 276 ? -15.332 2.274 21.977 1.00 98.44 276 VAL A N 1
ATOM 2187 C CA . VAL A 1 276 ? -15.634 0.909 22.422 1.00 98.44 276 VAL A CA 1
ATOM 2188 C C . VAL A 1 276 ? -14.715 0.522 23.576 1.00 98.44 276 VAL A C 1
ATOM 2190 O O . VAL A 1 276 ? -13.577 1.000 23.620 1.00 98.44 276 VAL A O 1
ATOM 2193 N N . PRO A 1 277 ? -15.184 -0.288 24.538 1.00 98.19 277 PRO A N 1
ATOM 2194 C CA . PRO A 1 277 ? -14.350 -0.727 25.651 1.00 98.19 277 PRO A CA 1
ATOM 2195 C C . PRO A 1 277 ? -13.219 -1.644 25.171 1.00 98.19 277 PRO A C 1
ATOM 2197 O O . PRO A 1 277 ? -13.391 -2.408 24.220 1.00 98.19 277 PRO A O 1
ATOM 2200 N N . VAL A 1 278 ? -12.084 -1.554 25.861 1.00 98.31 278 VAL A N 1
ATOM 2201 C CA . VAL A 1 278 ? -11.006 -2.549 25.821 1.00 98.31 278 VAL A CA 1
ATOM 2202 C C . VAL A 1 278 ? -11.107 -3.375 27.099 1.00 98.31 278 VAL A C 1
ATOM 2204 O O . VAL A 1 278 ? -11.237 -2.807 28.185 1.00 98.31 278 VAL A O 1
ATOM 2207 N N . GLU A 1 279 ? -11.106 -4.694 26.954 1.00 97.56 279 GLU A N 1
ATOM 2208 C CA . GLU A 1 279 ? -11.213 -5.640 28.064 1.00 97.56 279 GLU A CA 1
ATOM 2209 C C . GLU A 1 279 ? -9.909 -5.716 28.875 1.00 97.56 279 GLU A C 1
ATOM 2211 O O . GLU A 1 279 ? -8.867 -5.187 28.482 1.00 97.56 279 GLU A O 1
ATOM 2216 N N . GLU A 1 280 ? -9.951 -6.387 30.029 1.00 95.81 280 GLU A N 1
ATOM 2217 C CA . GLU A 1 280 ? -8.785 -6.519 30.918 1.00 95.81 280 GLU A CA 1
ATOM 2218 C C . GLU A 1 280 ? -7.600 -7.251 30.270 1.00 95.81 280 GLU A C 1
ATOM 2220 O O . GLU A 1 280 ? -6.449 -6.968 30.603 1.00 95.81 280 GLU A O 1
ATOM 2225 N N . ASP A 1 281 ? -7.871 -8.153 29.324 1.00 94.81 281 ASP A N 1
ATOM 2226 C CA . ASP A 1 281 ? -6.862 -8.866 28.535 1.00 94.81 281 ASP A CA 1
ATOM 2227 C C . ASP A 1 281 ? -6.333 -8.051 27.339 1.00 94.81 281 ASP A C 1
ATOM 2229 O O . ASP A 1 281 ? -5.520 -8.553 26.573 1.00 94.81 281 ASP A O 1
ATOM 2233 N N . GLY A 1 282 ? -6.778 -6.800 27.175 1.00 95.81 282 GLY A N 1
ATOM 2234 C CA . GLY A 1 282 ? -6.394 -5.932 26.063 1.00 95.81 282 GLY A CA 1
ATOM 2235 C C . GLY A 1 282 ? -7.230 -6.126 24.797 1.00 95.81 282 GLY A C 1
ATOM 2236 O O . GLY A 1 282 ? -7.002 -5.418 23.814 1.00 95.81 282 GLY A O 1
ATOM 2237 N N . SER A 1 283 ? -8.204 -7.036 24.790 1.00 97.56 283 SER A N 1
ATOM 2238 C CA . SER A 1 283 ? -9.016 -7.314 23.606 1.00 97.56 283 SER A CA 1
ATOM 2239 C C . SER A 1 283 ? -10.126 -6.284 23.371 1.00 97.56 283 SER A C 1
ATOM 2241 O O . SER A 1 283 ? -10.628 -5.641 24.295 1.00 97.56 283 SER A O 1
ATOM 2243 N N . ALA A 1 284 ? -10.548 -6.130 22.114 1.00 98.12 284 ALA A N 1
ATOM 2244 C CA . ALA A 1 284 ? -11.707 -5.317 21.747 1.00 98.12 284 ALA A CA 1
ATOM 2245 C C . ALA A 1 284 ? -12.464 -5.930 20.564 1.00 98.12 284 ALA A C 1
ATOM 2247 O O . ALA A 1 284 ? -11.864 -6.301 19.558 1.00 98.12 284 ALA A O 1
ATOM 2248 N N . TYR A 1 285 ? -13.794 -5.986 20.658 1.00 98.50 285 TYR A N 1
ATOM 2249 C CA . TYR A 1 285 ? -14.674 -6.515 19.614 1.00 98.50 285 TYR A CA 1
ATOM 2250 C C . TYR A 1 285 ? -15.871 -5.588 19.420 1.00 98.50 285 TYR A C 1
ATOM 2252 O O . TYR A 1 285 ? -16.574 -5.254 20.386 1.00 98.50 285 TYR A O 1
ATOM 2260 N N . PHE A 1 286 ? -16.079 -5.119 18.190 1.00 98.50 286 PHE A N 1
ATOM 2261 C CA . PHE A 1 286 ? -17.062 -4.074 17.915 1.00 98.50 286 PHE A CA 1
ATOM 2262 C C . PHE A 1 286 ? -17.563 -4.032 16.475 1.00 98.50 286 PHE A C 1
ATOM 2264 O O . PHE A 1 286 ? -16.882 -4.451 15.541 1.00 98.50 286 PHE A O 1
ATOM 2271 N N . HIS A 1 287 ? -18.771 -3.495 16.317 1.00 98.12 287 HIS A N 1
ATOM 2272 C CA . HIS A 1 287 ? -19.394 -3.210 15.031 1.00 98.12 287 HIS A CA 1
ATOM 2273 C C . HIS A 1 287 ? -18.866 -1.922 14.408 1.00 98.12 287 HIS A C 1
ATOM 2275 O O . HIS A 1 287 ? -18.553 -0.970 15.113 1.00 98.12 287 HIS A O 1
ATOM 2281 N N . VAL A 1 288 ? -18.868 -1.869 13.079 1.00 97.38 288 VAL A N 1
ATOM 2282 C CA . VAL A 1 288 ? -18.643 -0.660 12.274 1.00 97.38 288 VAL A CA 1
ATOM 2283 C C . VAL A 1 288 ? -19.573 -0.670 11.057 1.00 97.38 288 VAL A C 1
ATOM 2285 O O . VAL A 1 288 ? -19.972 -1.750 10.607 1.00 97.38 288 VAL A O 1
ATOM 2288 N N . PRO A 1 289 ? -19.910 0.491 10.475 1.00 96.62 289 PRO A N 1
ATOM 2289 C CA . PRO A 1 289 ? -20.472 0.526 9.129 1.00 96.62 289 PRO A CA 1
ATOM 2290 C C . PRO A 1 289 ? -19.480 -0.081 8.124 1.00 96.62 289 PRO A C 1
ATOM 2292 O O . PRO A 1 289 ? -18.284 0.211 8.192 1.00 96.62 289 PRO A O 1
ATOM 2295 N N . SER A 1 290 ? -19.955 -0.919 7.201 1.00 95.75 290 SER A N 1
ATOM 2296 C CA . SER A 1 290 ? -19.127 -1.352 6.068 1.00 95.75 290 SER A CA 1
ATOM 2297 C C . SER A 1 290 ? -18.983 -0.219 5.055 1.00 95.75 290 SER A C 1
ATOM 2299 O O . SER A 1 290 ? -19.804 0.697 5.014 1.00 95.75 290 SER A O 1
ATOM 2301 N N . GLY A 1 291 ? -17.939 -0.270 4.231 1.00 92.75 291 GLY A N 1
ATOM 2302 C CA . GLY A 1 291 ? -17.739 0.737 3.185 1.00 92.75 291 GLY A CA 1
ATOM 2303 C C . GLY A 1 291 ? -17.249 2.103 3.675 1.00 92.75 291 GLY A C 1
ATOM 2304 O O . GLY A 1 291 ? -17.184 3.049 2.894 1.00 92.75 291 GLY A O 1
ATOM 2305 N N . ILE A 1 292 ? -16.905 2.228 4.961 1.00 93.44 292 ILE A N 1
ATOM 2306 C CA . ILE A 1 292 ? -16.335 3.446 5.540 1.00 93.44 292 ILE A CA 1
ATOM 2307 C C . ILE A 1 292 ? -14.884 3.174 5.923 1.00 93.44 292 ILE A C 1
ATOM 2309 O O . ILE A 1 292 ? -14.602 2.261 6.699 1.00 93.44 292 ILE A O 1
ATOM 2313 N N . SER A 1 293 ? -13.974 4.001 5.409 1.00 95.38 293 SER A N 1
ATOM 2314 C CA . SER A 1 293 ? -12.589 4.026 5.869 1.00 95.38 293 SER A CA 1
ATOM 2315 C C . SER A 1 293 ? -12.515 4.496 7.318 1.00 95.38 293 SER A C 1
ATOM 2317 O O . SER A 1 293 ? -13.009 5.575 7.662 1.00 95.38 293 SER A O 1
ATOM 2319 N N . VAL A 1 294 ? -11.882 3.689 8.165 1.00 96.94 294 VAL A N 1
ATOM 2320 C CA . VAL A 1 294 ? -11.717 3.941 9.593 1.00 96.94 294 VAL A CA 1
ATOM 2321 C C . VAL A 1 294 ? -10.285 3.709 10.060 1.00 96.94 294 VAL A C 1
ATOM 2323 O O . VAL A 1 294 ? -9.525 2.941 9.473 1.00 96.94 294 VAL A O 1
ATOM 2326 N N . PHE A 1 295 ? -9.935 4.347 11.170 1.00 96.62 295 PHE A N 1
ATOM 2327 C CA . PHE A 1 295 ? -8.740 4.049 11.953 1.00 96.62 295 PHE A CA 1
ATOM 2328 C C . PHE A 1 295 ? -9.031 4.183 13.446 1.00 96.62 295 PHE A C 1
ATOM 2330 O O . PHE A 1 295 ? -10.090 4.673 13.858 1.00 96.62 295 PHE A O 1
ATOM 2337 N N . PHE A 1 296 ? -8.086 3.723 14.265 1.00 97.69 296 PHE A N 1
ATOM 2338 C CA . PHE A 1 296 ? -8.279 3.588 15.705 1.00 97.69 296 PHE A CA 1
ATOM 2339 C C . PHE A 1 296 ? -7.307 4.453 16.507 1.00 97.69 296 PHE A C 1
ATOM 2341 O O . PHE A 1 296 ? -6.146 4.635 16.130 1.00 97.69 296 PHE A O 1
ATOM 2348 N N . GLN A 1 297 ? -7.771 4.938 17.658 1.00 98.00 297 GLN A N 1
ATOM 2349 C CA . GLN A 1 297 ? -6.910 5.483 18.708 1.00 98.00 297 GLN A CA 1
ATOM 2350 C C . GLN A 1 297 ? -7.087 4.687 19.997 1.00 98.00 297 GLN A C 1
ATOM 2352 O O . GLN A 1 297 ? -8.215 4.528 20.466 1.00 98.00 297 GLN A O 1
ATOM 2357 N N . ALA A 1 298 ? -5.983 4.245 20.595 1.00 98.19 298 ALA A N 1
ATOM 2358 C CA . ALA A 1 298 ? -5.981 3.678 21.940 1.00 98.19 298 ALA A CA 1
ATOM 2359 C C . ALA A 1 298 ? -6.072 4.815 22.965 1.00 98.19 298 ALA A C 1
ATOM 2361 O O . ALA A 1 298 ? -5.262 5.742 22.915 1.00 98.19 298 ALA A O 1
ATOM 2362 N N . LEU A 1 299 ? -7.055 4.773 23.868 1.00 98.62 299 LEU A N 1
ATOM 2363 C CA . LEU A 1 299 ? -7.329 5.848 24.825 1.00 98.62 299 LEU A CA 1
ATOM 2364 C C . LEU A 1 299 ? -7.037 5.443 26.275 1.00 98.62 299 LEU A C 1
ATOM 2366 O O . LEU A 1 299 ? -7.365 4.327 26.682 1.00 98.62 299 LEU A O 1
ATOM 2370 N N . ASP A 1 300 ? -6.508 6.382 27.065 1.00 98.19 300 ASP A N 1
ATOM 2371 C CA . ASP A 1 300 ? -6.375 6.255 28.523 1.00 98.19 300 ASP A CA 1
ATOM 2372 C C . ASP A 1 300 ? -7.721 6.435 29.264 1.00 98.19 300 ASP A C 1
ATOM 2374 O O . ASP A 1 300 ? -8.777 6.665 28.665 1.00 98.19 300 ASP A O 1
ATOM 2378 N N . GLU A 1 301 ? -7.695 6.349 30.598 1.00 98.00 301 GLU A N 1
ATOM 2379 C CA . GLU A 1 301 ? -8.878 6.533 31.456 1.00 98.00 301 GLU A CA 1
ATOM 2380 C C . GLU A 1 301 ? -9.532 7.923 31.337 1.00 98.00 301 GLU A C 1
ATOM 2382 O O . GLU A 1 301 ? -10.736 8.062 31.562 1.00 98.00 301 GLU A O 1
ATOM 2387 N N . ARG A 1 302 ? -8.760 8.941 30.934 1.00 98.06 302 ARG A N 1
ATOM 2388 C CA . ARG A 1 302 ? -9.221 10.321 30.726 1.00 98.06 302 ARG A CA 1
ATOM 2389 C C . ARG A 1 302 ? -9.729 10.551 29.300 1.00 98.06 302 ARG A C 1
ATOM 2391 O O . ARG A 1 302 ? -10.198 11.643 28.991 1.00 98.06 302 ARG A O 1
ATOM 2398 N N . GLY A 1 303 ? -9.649 9.543 28.429 1.00 96.75 303 GLY A N 1
ATOM 2399 C CA . GLY A 1 303 ? -10.038 9.638 27.023 1.00 96.75 303 GLY A CA 1
ATOM 2400 C C . GLY A 1 303 ? -8.994 10.315 26.128 1.00 96.75 303 GLY A C 1
ATOM 2401 O O . GLY A 1 303 ? -9.334 10.747 25.020 1.00 96.75 303 GLY A O 1
ATOM 2402 N N . LEU A 1 304 ? -7.744 10.420 26.587 1.00 97.81 304 LEU A N 1
ATOM 2403 C CA . LEU A 1 304 ? -6.629 10.952 25.808 1.00 97.81 304 LEU A CA 1
ATOM 2404 C C . LEU A 1 304 ? -6.000 9.846 24.961 1.00 97.81 304 LEU A C 1
ATOM 2406 O O . LEU A 1 304 ? -5.839 8.718 25.422 1.00 97.81 304 LEU A O 1
ATOM 2410 N N . ALA A 1 305 ? -5.645 10.171 23.717 1.00 97.19 305 ALA A N 1
ATOM 2411 C CA . ALA A 1 305 ? -5.025 9.216 22.807 1.00 97.19 305 ALA A CA 1
ATOM 2412 C C . ALA A 1 305 ? -3.578 8.918 23.228 1.00 97.19 305 ALA A C 1
ATOM 2414 O O . ALA A 1 305 ? -2.753 9.824 23.314 1.00 97.19 305 ALA A O 1
ATOM 2415 N N . LEU A 1 306 ? -3.291 7.639 23.463 1.00 96.62 306 LEU A N 1
ATOM 2416 C CA . LEU A 1 306 ? -1.963 7.095 23.756 1.00 96.62 306 LEU A CA 1
ATOM 2417 C C . LEU A 1 306 ? -1.221 6.715 22.472 1.00 96.62 306 LEU A C 1
ATOM 2419 O O . LEU A 1 306 ? -0.011 6.877 22.382 1.00 96.62 306 LEU A O 1
ATOM 2423 N N . GLN A 1 307 ? -1.963 6.216 21.482 1.00 95.19 307 GLN A N 1
ATOM 2424 C CA . GLN A 1 307 ? -1.453 5.826 20.172 1.00 95.19 307 GLN A CA 1
ATOM 2425 C C . GLN A 1 307 ? -2.548 6.018 19.125 1.00 95.19 307 GLN A C 1
ATOM 2427 O O . GLN A 1 307 ? -3.724 5.772 19.396 1.00 95.19 307 GLN A O 1
ATOM 2432 N N . THR A 1 308 ? -2.153 6.444 17.927 1.00 94.56 308 THR A N 1
ATOM 2433 C CA . THR A 1 308 ? -3.040 6.575 16.763 1.00 94.56 308 THR A CA 1
ATOM 2434 C C . THR A 1 308 ? -2.544 5.662 15.652 1.00 94.56 308 THR A C 1
ATOM 2436 O O . THR A 1 308 ? -1.362 5.699 15.312 1.00 94.56 308 THR A O 1
ATOM 2439 N N . MET A 1 309 ? -3.436 4.852 15.084 1.00 94.00 309 MET A N 1
ATOM 2440 C CA . MET A 1 309 ? -3.159 4.111 13.855 1.00 94.00 309 MET A CA 1
ATOM 2441 C C . MET A 1 309 ? -2.929 5.105 12.712 1.00 94.00 309 MET A C 1
ATOM 2443 O O . MET A 1 309 ? -3.800 5.916 12.411 1.00 94.00 309 MET A O 1
ATOM 2447 N N . ARG A 1 310 ? -1.756 5.041 12.078 1.00 91.25 310 ARG A N 1
ATOM 2448 C CA . ARG A 1 310 ? -1.362 5.943 10.980 1.00 91.25 310 ARG A CA 1
ATOM 2449 C C . ARG A 1 310 ? -1.580 5.256 9.638 1.00 91.25 310 ARG A C 1
ATOM 2451 O O . ARG A 1 310 ? -0.617 4.771 9.046 1.00 91.25 310 ARG A O 1
ATOM 2458 N N . SER A 1 311 ? -2.834 5.072 9.259 1.00 92.44 311 SER A N 1
ATOM 2459 C CA . SER A 1 311 ? -3.323 4.477 8.005 1.00 92.44 311 SER A CA 1
ATOM 2460 C C . SER A 1 311 ? -4.853 4.460 8.073 1.00 92.44 311 SER A C 1
ATOM 2462 O O . SER A 1 311 ? -5.424 4.915 9.064 1.00 92.44 311 SER A O 1
ATOM 2464 N N . LEU A 1 312 ? -5.510 3.850 7.092 1.00 93.56 312 LEU A N 1
ATOM 2465 C CA . LEU A 1 312 ? -6.923 3.487 7.152 1.00 93.56 312 LEU A CA 1
ATOM 2466 C C . LEU A 1 312 ? -7.115 2.004 6.859 1.00 93.56 312 LEU A C 1
ATOM 2468 O O . LEU A 1 312 ? -6.320 1.356 6.177 1.00 93.56 312 LEU A O 1
ATOM 2472 N N . THR A 1 313 ? -8.212 1.475 7.373 1.00 95.44 313 THR A N 1
ATOM 2473 C CA . THR A 1 313 ? -8.750 0.169 7.012 1.00 95.44 313 THR A CA 1
ATOM 2474 C C . THR A 1 313 ? -10.261 0.280 6.838 1.00 95.44 313 THR A C 1
ATOM 2476 O O . THR A 1 313 ? -10.864 1.306 7.141 1.00 95.44 313 THR A O 1
ATOM 2479 N N . TYR A 1 314 ? -10.888 -0.767 6.331 1.00 96.12 314 TYR A N 1
ATOM 2480 C CA . TYR A 1 314 ? -12.328 -0.853 6.147 1.00 96.12 314 TYR A CA 1
ATOM 2481 C C . TYR A 1 314 ? -12.744 -2.320 6.212 1.00 96.12 314 TYR A C 1
ATOM 2483 O O . TYR A 1 314 ? -11.910 -3.227 6.183 1.00 96.12 314 TYR A O 1
ATOM 2491 N N . VAL A 1 315 ? -14.050 -2.547 6.292 1.00 96.56 315 VAL A N 1
ATOM 2492 C CA . VAL A 1 315 ? -14.635 -3.886 6.225 1.00 96.56 315 VAL A CA 1
ATOM 2493 C C . VAL A 1 315 ? -15.716 -3.944 5.166 1.00 96.56 315 VAL A C 1
ATOM 2495 O O . VAL A 1 315 ? -16.463 -2.983 4.954 1.00 96.56 315 VAL A O 1
ATOM 2498 N N . GLN A 1 316 ? -15.801 -5.108 4.540 1.00 96.38 316 GLN A N 1
ATOM 2499 C CA . GLN A 1 316 ? -16.893 -5.496 3.667 1.00 96.38 316 GLN A CA 1
ATOM 2500 C C . GLN A 1 316 ? -18.158 -5.828 4.483 1.00 96.38 316 GLN A C 1
ATOM 2502 O O . GLN A 1 316 ? -18.069 -6.082 5.694 1.00 96.38 316 GLN A O 1
ATOM 2507 N N . PRO A 1 317 ? -19.352 -5.840 3.861 1.00 95.88 317 PRO A N 1
ATOM 2508 C CA . PRO A 1 317 ? -20.585 -6.264 4.520 1.00 95.88 317 PRO A CA 1
ATOM 2509 C C . PRO A 1 317 ? -20.448 -7.623 5.215 1.00 95.88 317 PRO A C 1
ATOM 2511 O O . PRO A 1 317 ? -19.974 -8.599 4.637 1.00 95.88 317 PRO A O 1
ATOM 2514 N N . ASN A 1 318 ? -20.866 -7.676 6.481 1.00 93.44 318 ASN A N 1
ATOM 2515 C CA . ASN A 1 318 ? -20.798 -8.835 7.374 1.00 93.44 318 ASN A CA 1
ATOM 2516 C C . ASN A 1 318 ? -19.389 -9.428 7.611 1.00 93.44 318 ASN A C 1
ATOM 2518 O O . ASN A 1 318 ? -19.270 -10.463 8.268 1.00 93.44 318 ASN A O 1
ATOM 2522 N N . GLN A 1 319 ? -18.320 -8.770 7.156 1.00 95.44 319 GLN A N 1
ATOM 2523 C CA . GLN A 1 319 ? -16.951 -9.198 7.426 1.00 95.44 319 GLN A CA 1
ATOM 2524 C C . GLN A 1 319 ? -16.587 -8.943 8.894 1.00 95.44 319 GLN A C 1
ATOM 2526 O O . GLN A 1 319 ? -16.873 -7.877 9.440 1.00 95.44 319 GLN A O 1
ATOM 2531 N N . THR A 1 320 ? -15.888 -9.897 9.509 1.00 95.94 320 THR A N 1
ATOM 2532 C CA . THR A 1 320 ? -15.099 -9.652 10.721 1.00 95.94 320 THR A CA 1
ATOM 2533 C C . THR A 1 320 ? -13.629 -9.576 10.327 1.00 95.94 320 THR A C 1
ATOM 2535 O O . THR A 1 320 ? -13.083 -10.559 9.830 1.00 95.94 320 THR A O 1
ATOM 2538 N N . LEU A 1 321 ? -12.996 -8.419 10.524 1.00 95.75 321 LEU A N 1
ATOM 2539 C CA . LEU A 1 321 ? -11.560 -8.246 10.316 1.00 95.75 321 LEU A CA 1
ATOM 2540 C C . LEU A 1 321 ? -10.818 -8.320 11.653 1.00 95.75 321 LEU A C 1
ATOM 2542 O O . LEU A 1 321 ? -11.221 -7.688 12.630 1.00 95.75 321 LEU A O 1
ATOM 2546 N N . THR A 1 322 ? -9.732 -9.090 11.697 1.00 94.62 322 THR A N 1
ATOM 2547 C CA . THR A 1 322 ? -8.965 -9.336 12.923 1.00 94.62 322 THR A CA 1
ATOM 2548 C C . THR A 1 322 ? -7.528 -8.832 12.805 1.00 94.62 322 THR A C 1
ATOM 2550 O O . THR A 1 322 ? -6.877 -9.014 11.774 1.00 94.62 322 THR A O 1
ATOM 2553 N N . CYS A 1 323 ? -7.019 -8.230 13.880 1.00 92.50 323 CYS A N 1
ATOM 2554 C CA . CYS A 1 323 ? -5.590 -7.991 14.080 1.00 92.50 323 CYS A CA 1
ATOM 2555 C C . CYS A 1 323 ? -5.136 -8.566 15.425 1.00 92.50 323 CYS A C 1
ATOM 2557 O O . CYS A 1 323 ? -5.941 -8.737 16.347 1.00 92.50 323 CYS A O 1
ATOM 2559 N N . ILE A 1 324 ? -3.848 -8.891 15.522 1.00 93.62 324 ILE A N 1
ATOM 2560 C CA . ILE A 1 324 ? -3.271 -9.425 16.758 1.00 93.62 324 ILE A CA 1
ATOM 2561 C C . ILE A 1 324 ? -3.153 -8.290 17.775 1.00 93.62 324 ILE A C 1
ATOM 2563 O O . ILE A 1 324 ? -3.531 -8.468 18.928 1.00 93.62 324 ILE A O 1
ATOM 2567 N N . GLY A 1 325 ? -2.722 -7.105 17.337 1.00 92.38 325 GLY A N 1
ATOM 2568 C CA . GLY A 1 325 ? -2.655 -5.938 18.204 1.00 92.38 325 GLY A CA 1
ATOM 2569 C C . GLY A 1 325 ? -2.491 -4.622 17.464 1.00 92.38 325 GLY A C 1
ATOM 2570 O O . GLY A 1 325 ? -3.043 -4.413 16.384 1.00 92.38 325 GLY A O 1
ATOM 2571 N N . CYS A 1 326 ? -1.794 -3.683 18.096 1.00 91.56 326 CYS A N 1
ATOM 2572 C CA . CYS A 1 326 ? -1.589 -2.338 17.581 1.00 91.56 326 CYS A CA 1
ATOM 2573 C C . CYS A 1 326 ? -0.209 -2.227 16.921 1.00 91.56 326 CYS A C 1
ATOM 2575 O O . CYS A 1 326 ? 0.768 -1.901 17.594 1.00 91.56 326 CYS A O 1
ATOM 2577 N N . HIS A 1 327 ? -0.156 -2.421 15.596 1.00 87.56 327 HIS A N 1
ATOM 2578 C CA . HIS A 1 327 ? 1.092 -2.451 14.816 1.00 87.56 327 HIS A CA 1
ATOM 2579 C C . HIS A 1 327 ? 2.030 -3.587 15.255 1.00 87.56 327 HIS A C 1
ATOM 2581 O O . HIS A 1 327 ? 3.236 -3.395 15.422 1.00 87.56 327 HIS A O 1
ATOM 2587 N N . GLU A 1 328 ? 1.460 -4.775 15.450 1.00 85.25 328 GLU A N 1
ATOM 2588 C CA . GLU A 1 328 ? 2.208 -6.006 15.663 1.00 85.25 328 GLU A CA 1
ATOM 2589 C C . GLU A 1 328 ? 3.217 -6.258 14.529 1.00 85.25 328 GLU A C 1
ATOM 2591 O O . GLU A 1 328 ? 3.051 -5.797 13.393 1.00 85.25 328 GLU A O 1
ATOM 2596 N N . HIS A 1 329 ? 4.273 -7.015 14.833 1.00 85.06 329 HIS A N 1
ATOM 2597 C CA . HIS A 1 329 ? 5.170 -7.497 13.790 1.00 85.06 329 HIS A CA 1
ATOM 2598 C C . HIS A 1 329 ? 4.391 -8.406 12.831 1.00 85.06 329 HIS A C 1
ATOM 2600 O O . HIS A 1 329 ? 3.623 -9.264 13.261 1.00 85.06 329 HIS A O 1
ATOM 2606 N N . ARG A 1 330 ? 4.575 -8.200 11.527 1.00 80.56 330 ARG A N 1
ATOM 2607 C CA . ARG A 1 330 ? 3.687 -8.748 10.491 1.00 80.56 330 ARG A CA 1
ATOM 2608 C C . ARG A 1 330 ? 3.812 -10.262 10.299 1.00 80.56 330 ARG A C 1
ATOM 2610 O O . ARG A 1 330 ? 2.868 -10.882 9.825 1.00 80.56 330 ARG A O 1
ATOM 2617 N N . ASP A 1 331 ? 4.927 -10.830 10.748 1.00 78.88 331 ASP A N 1
ATOM 2618 C CA . ASP A 1 331 ? 5.173 -12.280 10.764 1.00 78.88 331 ASP A CA 1
ATOM 2619 C C . ASP A 1 331 ? 4.704 -12.962 12.059 1.00 78.88 331 ASP A C 1
ATOM 2621 O O . ASP A 1 331 ? 4.934 -14.157 12.260 1.00 78.88 331 ASP A O 1
ATOM 2625 N N . LEU A 1 332 ? 4.077 -12.221 12.979 1.00 82.50 332 LEU A N 1
ATOM 2626 C CA . LEU A 1 332 ? 3.511 -12.830 14.175 1.00 82.50 332 LEU A CA 1
ATOM 2627 C C . LEU A 1 332 ? 2.261 -13.619 13.806 1.00 82.50 332 LEU A C 1
ATOM 2629 O O . LEU A 1 332 ? 1.323 -13.105 13.202 1.00 82.50 332 LEU A O 1
ATOM 2633 N N . ALA A 1 333 ? 2.237 -14.874 14.238 1.00 81.31 333 ALA A N 1
ATOM 2634 C CA . ALA A 1 333 ? 1.014 -15.650 14.293 1.00 81.31 333 ALA A CA 1
ATOM 2635 C C . ALA A 1 333 ? 0.228 -15.291 15.569 1.00 81.31 333 ALA A C 1
ATOM 2637 O O . ALA A 1 333 ? 0.842 -15.009 16.604 1.00 81.31 333 ALA A O 1
ATOM 2638 N N . PRO A 1 334 ? -1.116 -15.351 15.537 1.00 76.69 334 PRO A N 1
ATOM 2639 C CA . PRO A 1 334 ? -1.936 -15.235 16.737 1.00 76.69 334 PRO A CA 1
ATOM 2640 C C . PRO A 1 334 ? -1.499 -16.221 17.825 1.00 76.69 334 PRO A C 1
ATOM 2642 O O . PRO A 1 334 ? -1.290 -17.409 17.560 1.00 76.69 334 PRO A O 1
ATOM 2645 N N . THR A 1 335 ? -1.395 -15.759 19.068 1.00 71.62 335 THR A N 1
ATOM 2646 C CA . THR A 1 335 ? -1.058 -16.613 20.209 1.00 71.62 335 THR A CA 1
ATOM 2647 C C . THR A 1 335 ? -2.221 -17.556 20.523 1.00 71.62 335 THR A C 1
ATOM 2649 O O . THR A 1 335 ? -3.277 -17.135 20.982 1.00 71.62 335 THR A O 1
ATOM 2652 N N . ALA A 1 336 ? -2.025 -18.864 20.330 1.00 63.41 336 ALA A N 1
ATOM 2653 C CA . ALA A 1 336 ? -3.078 -19.881 20.460 1.00 63.41 336 ALA A CA 1
ATOM 2654 C C . ALA A 1 336 ? -3.643 -20.084 21.887 1.00 63.41 336 ALA A C 1
ATOM 2656 O O . ALA A 1 336 ? -4.575 -20.864 22.073 1.00 63.41 336 ALA A O 1
ATOM 2657 N N . HIS A 1 337 ? -3.073 -19.438 22.908 1.00 60.91 337 HIS A N 1
ATOM 2658 C CA . HIS A 1 337 ? -3.332 -19.769 24.313 1.00 60.91 337 HIS A CA 1
ATOM 2659 C C . HIS A 1 337 ? -4.352 -18.870 25.026 1.00 60.91 337 HIS A C 1
ATOM 2661 O O . HIS A 1 337 ? -4.723 -19.189 26.154 1.00 60.91 337 HIS A O 1
ATOM 2667 N N . GLN A 1 338 ? -4.830 -17.787 24.407 1.00 72.12 338 GLN A N 1
ATOM 2668 C CA . GLN A 1 338 ? -5.825 -16.900 25.018 1.00 72.12 338 GLN A CA 1
ATOM 2669 C C . GLN A 1 338 ? -6.946 -16.582 24.030 1.00 72.12 338 GLN A C 1
ATOM 2671 O O . GLN A 1 338 ? -6.730 -15.961 22.994 1.00 72.12 338 GLN A O 1
ATOM 2676 N N . PHE A 1 339 ? -8.157 -17.039 24.356 1.00 87.75 339 PHE A N 1
ATOM 2677 C CA . PHE A 1 339 ? -9.361 -16.609 23.658 1.00 87.75 339 PHE A CA 1
ATOM 2678 C C . PHE A 1 339 ? -9.696 -15.177 24.109 1.00 87.75 339 PHE A C 1
ATOM 2680 O O . PHE A 1 339 ? -9.869 -14.990 25.316 1.00 87.75 339 PHE A O 1
ATOM 2687 N N . PRO A 1 340 ? -9.794 -14.190 23.197 1.00 93.81 340 PRO A N 1
ATOM 2688 C CA . PRO A 1 340 ? -10.028 -12.799 23.579 1.00 93.81 340 PRO A CA 1
ATOM 2689 C C . PRO A 1 340 ? -11.343 -12.636 24.351 1.00 93.81 340 PRO A C 1
ATOM 2691 O O . PRO A 1 340 ? -12.401 -13.043 23.861 1.00 93.81 340 PRO A O 1
ATOM 2694 N N . LEU A 1 341 ? -11.308 -12.002 25.525 1.00 96.00 341 LEU A N 1
ATOM 2695 C CA . LEU A 1 341 ? -12.491 -11.759 26.360 1.00 96.00 341 LEU A CA 1
ATOM 2696 C C . LEU A 1 341 ? -13.586 -11.014 25.591 1.00 96.00 341 LEU A C 1
ATOM 2698 O O . LEU A 1 341 ? -14.768 -11.336 25.720 1.00 96.00 341 LEU A O 1
ATOM 2702 N N . ALA A 1 342 ? -13.209 -10.074 24.723 1.00 96.81 342 ALA A N 1
ATOM 2703 C CA . ALA A 1 342 ? -14.157 -9.316 23.919 1.00 96.81 342 ALA A CA 1
ATOM 2704 C C . ALA A 1 342 ? -14.933 -10.200 22.928 1.00 96.81 342 ALA A C 1
ATOM 2706 O O . ALA A 1 342 ? -16.073 -9.883 22.596 1.00 96.81 342 ALA A O 1
ATOM 2707 N N . ALA A 1 343 ? -14.344 -11.316 22.482 1.00 95.38 343 ALA A N 1
ATOM 2708 C CA . ALA A 1 343 ? -14.986 -12.282 21.591 1.00 95.38 343 ALA A CA 1
ATOM 2709 C C . ALA A 1 343 ? -15.932 -13.249 22.330 1.00 95.38 343 ALA A C 1
ATOM 2711 O O . ALA A 1 343 ? -16.680 -13.981 21.684 1.00 95.38 343 ALA A O 1
ATOM 2712 N N . ALA A 1 344 ? -15.935 -13.253 23.670 1.00 95.44 344 ALA A N 1
ATOM 2713 C CA . ALA A 1 344 ? -16.848 -14.064 24.484 1.00 95.44 344 ALA A CA 1
ATOM 2714 C C . ALA A 1 344 ? -18.244 -13.432 24.643 1.00 95.44 344 ALA A C 1
ATOM 2716 O O . ALA A 1 344 ? -19.128 -14.014 25.273 1.00 95.44 344 ALA A O 1
ATOM 2717 N N . ARG A 1 345 ? -18.449 -12.236 24.084 1.00 94.62 345 ARG A N 1
ATOM 2718 C CA . ARG A 1 345 ? -19.707 -11.488 24.112 1.00 94.62 345 ARG A CA 1
ATOM 2719 C C . ARG A 1 345 ? -20.045 -10.935 22.732 1.00 94.62 345 ARG A C 1
ATOM 2721 O O . ARG A 1 345 ? -19.223 -10.938 21.819 1.00 94.62 345 ARG A O 1
ATOM 2728 N N . GLU A 1 346 ? -21.259 -10.411 22.606 1.00 97.00 346 GLU A N 1
ATOM 2729 C CA . GLU A 1 346 ? -21.667 -9.688 21.403 1.00 97.00 346 GLU A CA 1
ATOM 2730 C C . GLU A 1 346 ? -20.755 -8.470 21.142 1.00 97.00 346 GLU A C 1
ATOM 2732 O O . GLU A 1 346 ? -20.322 -7.804 22.101 1.00 97.00 346 GLU A O 1
ATOM 2737 N N . PRO A 1 347 ? -20.480 -8.145 19.862 1.00 97.50 347 PRO A N 1
ATOM 2738 C CA . PRO A 1 347 ? -19.655 -7.001 19.512 1.00 97.50 347 PRO A CA 1
ATOM 2739 C C . PRO A 1 347 ? -20.264 -5.711 20.058 1.00 97.50 347 PRO A C 1
ATOM 2741 O O . PRO A 1 347 ? -21.468 -5.456 19.964 1.00 97.50 347 PRO A O 1
ATOM 2744 N N . SER A 1 348 ? -19.405 -4.860 20.608 1.00 98.19 348 SER A N 1
ATOM 2745 C CA . SER A 1 348 ? -19.796 -3.545 21.113 1.00 98.19 348 SER A CA 1
ATOM 2746 C C . SER A 1 348 ? -20.405 -2.696 19.992 1.00 98.19 348 SER A C 1
ATOM 2748 O O . SER A 1 348 ? -19.923 -2.709 18.858 1.00 98.19 348 SER A O 1
ATOM 2750 N N . LYS A 1 349 ? -21.452 -1.937 20.314 1.00 96.44 349 LYS A N 1
ATOM 2751 C CA . LYS A 1 349 ? -21.988 -0.892 19.431 1.00 96.44 349 LYS A CA 1
ATOM 2752 C C . LYS A 1 349 ? -21.145 0.380 19.576 1.00 96.44 349 LYS A C 1
ATOM 2754 O O . LYS A 1 349 ? -20.547 0.580 20.634 1.00 96.44 349 LYS A O 1
ATOM 2759 N N . LEU A 1 350 ? -21.095 1.184 18.515 1.00 91.31 350 LEU A N 1
ATOM 2760 C CA . LEU A 1 350 ? -20.391 2.471 18.482 1.00 91.31 350 LEU A CA 1
ATOM 2761 C C . LEU A 1 350 ? -21.222 3.615 19.047 1.00 91.31 350 LEU A C 1
ATOM 2763 O O . LEU A 1 350 ? -22.459 3.585 18.837 1.00 91.31 350 LEU A O 1
#